Protein AF-A0A2D6INR5-F1 (afdb_monomer)

Foldseek 3Di:
DEEDADDPLVLVVLQLCQVPVLVVCVPAFAEYEENNLCVLWWLPEHEADDVVVVVVLCVVQVPFWYWYYFKFFFDDDVPDDIWIWGAQKTKIKGAAKFQKKKWKKADCAWKKKFKDKQRHGPDIDIHYRDIDMDITGDDTDGGIMIMIHIPDWDDDVPRPDITHIIIDFMWTDGDPDTPPDGSVVSGDRNTDNDRNRYHRHYRQDPVNVLVCLQPDQAAEAQGPDDDDQLVVLLSNLLSLHAYEHEPVSCPPQPDDDLAQHHHDHPPCVNVVVVVSVVDVPSSNRNSVRSNVSSCVCPPPVNVVVVVVVVVVVVVVVD

Secondary structure (DSSP, 8-state):
-EE--SSHHHHHHHHHIIIIIHHH-TTSPEEEESHHHHHHHTTT------HHHHHHHHHHHT-SEEE-SSEEEEEEETTEEEEEEE-SEEEEEE-SEEEEEEEEEE-SS-EEEEEEETTEEEEEEEE-SS-EEEEEEEEEEES-EEEEEES--B--TT----B--EEEEEEEEETTEE--S-TTTTS-S------TTEEEE-S--HHHHHHHHHH-S-EEE-----SS--THHHHHHHTT--EEE-TTTTTTS-PPBTTTBEE--TTTHHHHHHHHHH-HHHHHHHHHHHHHHHHHHH-HHHHHHHHHHHHHHHHTT-

Radius of gyration: 23.5 Å; Cα contacts (8 Å, |Δi|>4): 641; chains: 1; bounding box: 74×43×58 Å

Structure (mmCIF, N/CA/C/O backbone):
data_AF-A0A2D6INR5-F1
#
_entry.id   AF-A0A2D6INR5-F1
#
loop_
_atom_site.group_PDB
_atom_site.id
_atom_site.type_symbol
_atom_site.label_atom_id
_atom_site.label_alt_id
_atom_site.label_comp_id
_atom_site.label_asym_id
_atom_site.label_entity_id
_atom_site.label_seq_id
_atom_site.pdbx_PDB_ins_code
_atom_site.Cartn_x
_atom_site.Cartn_y
_atom_site.Cartn_z
_atom_site.occupancy
_atom_site.B_iso_or_equiv
_atom_site.auth_seq_id
_atom_site.auth_comp_id
_atom_site.auth_asym_id
_atom_site.auth_atom_id
_atom_site.pdbx_PDB_model_num
ATOM 1 N N . MET A 1 1 ? 1.254 -0.428 -8.240 1.00 93.69 1 MET A N 1
ATOM 2 C CA . MET A 1 1 ? 2.033 -0.894 -7.071 1.00 93.69 1 MET A CA 1
ATOM 3 C C . MET A 1 1 ? 3.369 -0.165 -6.980 1.00 93.69 1 MET A C 1
ATOM 5 O O . MET A 1 1 ? 3.893 0.243 -8.006 1.00 93.69 1 MET A O 1
ATOM 9 N N . PHE A 1 2 ? 3.926 -0.031 -5.779 1.00 96.50 2 PHE A N 1
ATOM 10 C CA . PHE A 1 2 ? 5.259 0.493 -5.488 1.00 96.50 2 PHE A CA 1
ATOM 11 C C . PHE A 1 2 ? 5.964 -0.448 -4.501 1.00 96.50 2 PHE A C 1
ATOM 13 O O . PHE A 1 2 ? 5.399 -0.787 -3.465 1.00 96.50 2 PHE A O 1
ATOM 20 N N . ILE A 1 3 ? 7.194 -0.861 -4.805 1.00 93.06 3 ILE A N 1
ATOM 21 C CA . ILE A 1 3 ? 8.058 -1.661 -3.931 1.00 93.06 3 ILE A CA 1
ATOM 22 C C . ILE A 1 3 ? 9.266 -0.820 -3.522 1.00 93.06 3 ILE A C 1
ATOM 24 O O . ILE A 1 3 ? 9.900 -0.179 -4.360 1.00 93.06 3 ILE A O 1
ATOM 28 N N . GLY A 1 4 ? 9.640 -0.848 -2.246 1.00 90.75 4 GLY A N 1
ATOM 29 C CA . GLY A 1 4 ? 10.850 -0.173 -1.783 1.00 90.75 4 GLY A CA 1
ATOM 30 C C . GLY A 1 4 ? 11.423 -0.751 -0.497 1.00 90.75 4 GLY A C 1
ATOM 31 O O . GLY A 1 4 ? 10.727 -1.396 0.284 1.00 90.75 4 GLY A O 1
ATOM 32 N N . SER A 1 5 ? 12.708 -0.500 -0.266 1.00 86.69 5 SER A N 1
ATOM 33 C CA . SER A 1 5 ? 13.348 -0.614 1.047 1.00 86.69 5 SER A CA 1
ATOM 34 C C . SER A 1 5 ? 13.089 0.646 1.881 1.00 86.69 5 SER A C 1
ATOM 36 O O . SER A 1 5 ? 12.699 1.685 1.344 1.00 86.69 5 SER A O 1
ATOM 38 N N . LEU A 1 6 ? 13.307 0.580 3.193 1.00 80.50 6 LEU A N 1
ATOM 39 C CA . LEU A 1 6 ? 13.172 1.751 4.055 1.00 80.50 6 LEU A CA 1
ATOM 40 C C . LEU A 1 6 ? 14.341 2.721 3.827 1.00 80.50 6 LEU A C 1
ATOM 42 O O . LEU A 1 6 ? 15.447 2.493 4.304 1.00 80.50 6 LEU A O 1
ATOM 46 N N . CYS A 1 7 ? 14.093 3.802 3.091 1.00 77.88 7 CYS A N 1
ATOM 47 C CA . CYS A 1 7 ? 15.036 4.901 2.894 1.00 77.88 7 CYS A CA 1
ATOM 48 C C . CYS A 1 7 ? 14.284 6.205 2.593 1.00 77.88 7 CYS A C 1
ATOM 50 O O . CYS A 1 7 ? 13.107 6.176 2.232 1.00 77.88 7 CYS A O 1
ATOM 52 N N . GLU A 1 8 ? 14.964 7.347 2.701 1.00 76.31 8 GLU A N 1
ATOM 53 C CA . GLU A 1 8 ? 14.357 8.672 2.507 1.00 76.31 8 GLU A CA 1
ATOM 54 C C . GLU A 1 8 ? 13.700 8.840 1.127 1.00 76.31 8 GLU A C 1
ATOM 56 O O . GLU A 1 8 ? 12.580 9.338 1.025 1.00 76.31 8 GLU A O 1
ATOM 61 N N . ALA A 1 9 ? 14.358 8.362 0.068 1.00 84.56 9 ALA A N 1
ATOM 62 C CA . ALA A 1 9 ? 13.824 8.419 -1.292 1.00 84.56 9 ALA A CA 1
ATOM 63 C C . ALA A 1 9 ? 12.482 7.679 -1.416 1.00 84.56 9 ALA A C 1
ATOM 65 O O . ALA A 1 9 ? 11.521 8.204 -1.976 1.00 84.56 9 ALA A O 1
ATOM 66 N N . ASN A 1 10 ? 12.398 6.470 -0.851 1.00 90.12 10 ASN A N 1
ATOM 67 C CA . ASN A 1 10 ? 11.173 5.676 -0.879 1.00 90.12 10 ASN A CA 1
ATOM 68 C C . ASN A 1 10 ? 10.106 6.229 0.081 1.00 90.12 10 ASN A C 1
ATOM 70 O O . ASN A 1 10 ? 8.922 6.081 -0.204 1.00 90.12 10 ASN A O 1
ATOM 74 N N . LEU A 1 11 ? 10.496 6.886 1.181 1.00 79.81 11 LEU A N 1
ATOM 75 C CA . LEU A 1 11 ? 9.560 7.572 2.079 1.00 79.81 11 LEU A CA 1
ATOM 76 C C . LEU A 1 11 ? 8.861 8.731 1.369 1.00 79.81 11 LEU A C 1
ATOM 78 O O . LEU A 1 11 ? 7.642 8.819 1.435 1.00 79.81 11 LEU A O 1
ATOM 82 N N . LYS A 1 12 ? 9.604 9.560 0.630 1.00 81.75 12 LYS A N 1
ATOM 83 C CA . LYS A 1 12 ? 9.033 10.655 -0.175 1.00 81.75 12 LYS A CA 1
ATOM 84 C C . LYS A 1 12 ? 8.135 10.147 -1.304 1.00 81.75 12 LYS A C 1
ATOM 86 O O . LYS A 1 12 ? 7.076 10.712 -1.549 1.00 81.75 12 LYS A O 1
ATOM 91 N N . ALA A 1 13 ? 8.523 9.048 -1.951 1.00 91.75 13 ALA A N 1
ATOM 92 C CA . ALA A 1 13 ? 7.690 8.377 -2.948 1.00 91.75 13 ALA A CA 1
ATOM 93 C C . ALA A 1 13 ? 6.359 7.885 -2.355 1.00 91.75 13 ALA A C 1
ATOM 95 O O . ALA A 1 13 ? 5.305 8.067 -2.959 1.00 91.75 13 ALA A O 1
ATOM 96 N N . VAL A 1 14 ? 6.407 7.263 -1.172 1.00 87.69 14 VAL A N 1
ATOM 97 C CA . VAL A 1 14 ? 5.209 6.805 -0.460 1.00 87.69 14 VAL A CA 1
ATOM 98 C C . VAL A 1 14 ? 4.353 7.973 0.000 1.00 87.69 14 VAL A C 1
ATOM 100 O O . VAL A 1 14 ? 3.143 7.906 -0.185 1.00 87.69 14 VAL A O 1
ATOM 103 N N . ASP A 1 15 ? 4.956 9.032 0.540 1.00 81.00 15 ASP A N 1
ATOM 104 C CA . ASP A 1 15 ? 4.232 10.238 0.941 1.00 81.00 15 ASP A CA 1
ATOM 105 C C . ASP A 1 15 ? 3.408 10.770 -0.232 1.00 81.00 15 ASP A C 1
ATOM 107 O O . ASP A 1 15 ? 2.191 10.787 -0.126 1.00 81.00 15 ASP A O 1
ATOM 111 N N . PHE A 1 16 ? 4.028 10.986 -1.396 1.00 87.88 16 PHE A N 1
ATOM 112 C CA . PHE A 1 16 ? 3.331 11.397 -2.620 1.00 87.88 16 PHE A CA 1
ATOM 113 C C . PHE A 1 16 ? 2.191 10.451 -3.039 1.00 87.88 16 PHE A C 1
ATOM 115 O O . PHE A 1 16 ? 1.101 10.889 -3.412 1.00 87.88 16 PHE A O 1
ATOM 122 N N . ILE A 1 17 ? 2.410 9.131 -2.982 1.00 91.81 17 ILE A N 1
ATOM 123 C CA . ILE A 1 17 ? 1.353 8.159 -3.304 1.00 91.81 17 ILE A CA 1
ATOM 124 C C . ILE A 1 17 ? 0.155 8.343 -2.364 1.00 91.81 17 ILE A C 1
ATOM 126 O O . ILE A 1 17 ? -0.987 8.244 -2.803 1.00 91.81 17 ILE A O 1
ATOM 130 N N . LEU A 1 18 ? 0.398 8.617 -1.085 1.00 81.50 18 LEU A N 1
ATOM 131 C CA . LEU A 1 18 ? -0.646 8.782 -0.081 1.00 81.50 18 LEU A CA 1
ATOM 132 C C . LEU A 1 18 ? -1.308 10.160 -0.149 1.00 81.50 18 LEU A C 1
ATOM 134 O O . LEU A 1 18 ? -2.526 10.263 -0.051 1.00 81.50 18 LEU A O 1
ATOM 138 N N . THR A 1 19 ? -0.536 11.231 -0.275 1.00 76.06 19 THR A N 1
ATOM 139 C CA . THR A 1 19 ? -1.045 12.602 -0.207 1.00 76.06 19 THR A CA 1
ATOM 140 C C . THR A 1 19 ? -1.741 13.020 -1.485 1.00 76.06 19 THR A C 1
ATOM 142 O O . THR A 1 19 ? -2.785 13.666 -1.412 1.00 76.06 19 THR A O 1
ATOM 145 N N . ASP A 1 20 ? -1.191 12.633 -2.632 1.00 85.19 20 ASP A N 1
ATOM 146 C CA . ASP A 1 20 ? -1.603 13.162 -3.926 1.00 85.19 20 ASP A CA 1
ATOM 147 C C . ASP A 1 20 ? -2.386 12.118 -4.717 1.00 85.19 20 ASP A C 1
ATOM 149 O O . ASP A 1 20 ? -3.522 12.362 -5.125 1.00 85.19 20 ASP A O 1
ATOM 153 N N . LEU A 1 21 ? -1.813 10.928 -4.919 1.00 90.25 21 LEU A N 1
ATOM 154 C CA . LEU A 1 21 ? -2.412 9.950 -5.832 1.00 90.25 21 LEU A CA 1
ATOM 155 C C . LEU A 1 21 ? -3.636 9.263 -5.241 1.00 90.25 21 LEU A C 1
ATOM 157 O O . LEU A 1 21 ? -4.704 9.284 -5.847 1.00 90.25 21 LEU A O 1
ATOM 161 N N . ALA A 1 22 ? -3.492 8.665 -4.062 1.00 85.31 22 ALA A N 1
ATOM 162 C CA . ALA A 1 22 ? -4.553 7.885 -3.443 1.00 85.31 22 ALA A CA 1
ATOM 163 C C . ALA A 1 22 ? -5.791 8.737 -3.141 1.00 85.31 22 ALA A C 1
ATOM 165 O O . ALA A 1 22 ? -6.911 8.286 -3.380 1.00 85.31 22 ALA A O 1
ATOM 166 N N . ALA A 1 23 ? -5.587 9.984 -2.710 1.00 76.25 23 ALA A N 1
ATOM 167 C CA . ALA A 1 23 ? -6.663 10.940 -2.476 1.00 76.25 23 ALA A CA 1
ATOM 168 C C . ALA A 1 23 ? -7.378 11.360 -3.775 1.00 76.25 23 ALA A C 1
ATOM 170 O O . ALA A 1 23 ? -8.602 11.476 -3.791 1.00 76.25 23 ALA A O 1
ATOM 171 N N . ALA A 1 24 ? -6.640 11.558 -4.874 1.00 84.50 24 ALA A N 1
ATOM 172 C CA . ALA A 1 24 ? -7.202 11.980 -6.160 1.00 84.50 24 ALA A CA 1
ATOM 173 C C . ALA A 1 24 ? -7.798 10.832 -7.001 1.00 84.50 24 ALA A C 1
ATOM 175 O O . ALA A 1 24 ? -8.415 11.087 -8.041 1.00 84.50 24 ALA A O 1
ATOM 176 N N . MET A 1 25 ? -7.592 9.576 -6.591 1.00 87.12 25 MET A N 1
ATOM 177 C CA . MET A 1 25 ? -7.947 8.382 -7.368 1.00 87.12 25 MET A CA 1
ATOM 178 C C . MET A 1 25 ? -8.647 7.303 -6.543 1.00 87.12 25 MET A C 1
ATOM 180 O O . MET A 1 25 ? -8.094 6.216 -6.364 1.00 87.12 25 MET A O 1
ATOM 184 N N . PRO A 1 26 ? -9.876 7.555 -6.066 1.00 81.69 26 PRO A N 1
ATOM 185 C CA . PRO A 1 26 ? -10.602 6.593 -5.238 1.00 81.69 26 PRO A CA 1
ATOM 186 C C . PRO A 1 26 ? -10.857 5.244 -5.935 1.00 81.69 26 PRO A C 1
ATOM 188 O O . PRO A 1 26 ? -10.933 4.228 -5.251 1.00 81.69 26 PRO A O 1
ATOM 191 N N . ASP A 1 27 ? -10.921 5.219 -7.272 1.00 84.81 27 ASP A N 1
ATOM 192 C CA . ASP A 1 27 ? -11.170 4.004 -8.068 1.00 84.81 27 ASP A CA 1
ATOM 193 C C . ASP A 1 27 ? -9.929 3.109 -8.237 1.00 84.81 27 ASP A C 1
ATOM 195 O O . ASP A 1 27 ? -10.019 1.984 -8.727 1.00 84.81 27 ASP A O 1
ATOM 199 N N . PHE A 1 28 ? -8.751 3.592 -7.834 1.00 87.69 28 PHE A N 1
ATOM 200 C CA . PHE A 1 28 ? -7.500 2.845 -7.921 1.00 87.69 28 PHE A CA 1
ATOM 201 C C . PHE A 1 28 ? -7.129 2.282 -6.561 1.00 87.69 28 PHE A C 1
ATOM 203 O O . PHE A 1 28 ? -7.099 3.015 -5.579 1.00 87.69 28 PHE A O 1
ATOM 210 N N . THR A 1 29 ? -6.736 1.009 -6.522 1.00 85.50 29 THR A N 1
ATOM 211 C CA . THR A 1 29 ? -6.093 0.417 -5.344 1.00 85.50 29 THR A CA 1
ATOM 212 C C . THR A 1 29 ? -4.574 0.523 -5.471 1.00 85.50 29 THR A C 1
ATOM 214 O O . THR A 1 29 ? -3.958 -0.064 -6.362 1.00 85.50 29 THR A O 1
ATOM 217 N N . PHE A 1 30 ? -3.944 1.262 -4.563 1.00 88.81 30 PHE A N 1
ATOM 218 C CA . PHE A 1 30 ? -2.496 1.410 -4.488 1.00 88.81 30 PHE A CA 1
ATOM 219 C C . PHE A 1 30 ? -1.911 0.341 -3.574 1.00 88.81 30 PHE A C 1
ATOM 221 O O . PHE A 1 30 ? -2.382 0.137 -2.466 1.00 88.81 30 PHE A O 1
ATOM 228 N N . ILE A 1 31 ? -0.843 -0.318 -4.014 1.00 88.38 31 ILE A N 1
ATOM 229 C CA . ILE A 1 31 ? -0.109 -1.296 -3.202 1.00 88.38 31 ILE A CA 1
ATOM 230 C C . ILE A 1 31 ? 1.279 -0.732 -2.930 1.00 88.38 31 ILE A C 1
ATOM 232 O O . ILE A 1 31 ? 1.997 -0.440 -3.885 1.00 88.38 31 ILE A O 1
ATOM 236 N N . ILE A 1 32 ? 1.656 -0.608 -1.661 1.00 89.38 32 ILE A N 1
ATOM 237 C CA . ILE A 1 32 ? 2.986 -0.222 -1.186 1.00 89.38 32 ILE A CA 1
ATOM 238 C C . ILE A 1 32 ? 3.592 -1.443 -0.492 1.00 89.38 32 ILE A C 1
ATOM 240 O O . ILE A 1 32 ? 3.046 -1.941 0.488 1.00 89.38 32 ILE A O 1
ATOM 244 N N . ALA A 1 33 ? 4.714 -1.950 -0.993 1.00 87.31 33 ALA A N 1
ATOM 245 C CA . ALA A 1 33 ? 5.274 -3.225 -0.554 1.00 87.31 33 ALA A CA 1
ATOM 246 C C . ALA A 1 33 ? 6.782 -3.167 -0.259 1.00 87.31 33 ALA A C 1
ATOM 248 O O . ALA A 1 33 ? 7.504 -2.282 -0.721 1.00 87.31 33 ALA A O 1
ATOM 249 N N . GLY A 1 34 ? 7.266 -4.151 0.500 1.00 84.62 34 GLY A N 1
ATOM 250 C CA . GLY A 1 34 ? 8.665 -4.286 0.903 1.00 84.62 34 GLY A CA 1
ATOM 251 C C . GLY A 1 34 ? 8.994 -3.559 2.209 1.00 84.62 34 GLY A C 1
ATOM 252 O O . GLY A 1 34 ? 8.109 -3.124 2.947 1.00 84.62 34 GLY A O 1
ATOM 253 N N . GLY A 1 35 ? 10.289 -3.411 2.497 1.00 73.75 35 GLY A N 1
ATOM 254 C CA . GLY A 1 35 ? 10.767 -2.784 3.733 1.00 73.75 35 GLY A CA 1
ATOM 255 C C . GLY A 1 35 ? 10.262 -1.352 3.944 1.00 73.75 35 GLY A C 1
ATOM 256 O O . GLY A 1 35 ? 10.109 -0.937 5.087 1.00 73.75 35 GLY A O 1
ATOM 257 N N . ILE A 1 36 ? 9.929 -0.612 2.877 1.00 81.62 36 ILE A N 1
ATOM 258 C CA . ILE A 1 36 ? 9.303 0.711 2.991 1.00 81.62 36 ILE A CA 1
ATOM 259 C C . ILE A 1 36 ? 7.916 0.622 3.612 1.00 81.62 36 ILE A C 1
ATOM 261 O O . ILE A 1 36 ? 7.616 1.381 4.524 1.00 81.62 36 ILE A O 1
ATOM 265 N N . ALA A 1 37 ? 7.098 -0.345 3.187 1.00 75.00 37 ALA A N 1
ATOM 266 C CA . ALA A 1 37 ? 5.821 -0.594 3.828 1.00 75.00 37 ALA A CA 1
ATOM 267 C C . ALA A 1 37 ? 6.055 -0.940 5.299 1.00 75.00 37 ALA A C 1
ATOM 269 O O . ALA A 1 37 ? 5.282 -0.514 6.140 1.00 75.00 37 ALA A O 1
ATOM 270 N N . GLY A 1 38 ? 7.145 -1.647 5.625 1.00 58.19 38 GLY A N 1
ATOM 271 C CA . GLY A 1 38 ? 7.552 -1.948 7.000 1.00 58.19 38 GLY A CA 1
ATOM 272 C C . GLY A 1 38 ? 7.897 -0.722 7.811 1.00 58.19 38 GLY A C 1
ATOM 273 O O . GLY A 1 38 ? 7.318 -0.537 8.863 1.00 58.19 38 GLY A O 1
ATOM 274 N N . GLY A 1 39 ? 8.760 0.163 7.328 1.00 59.16 39 GLY A N 1
ATOM 275 C CA . GLY A 1 39 ? 9.074 1.383 8.073 1.00 59.16 39 GLY A CA 1
ATOM 276 C C . GLY A 1 39 ? 7.918 2.381 8.145 1.00 59.16 39 GLY A C 1
ATOM 277 O O . GLY A 1 39 ? 7.863 3.180 9.073 1.00 59.16 39 GLY A O 1
ATOM 278 N N . VAL A 1 40 ? 6.994 2.328 7.184 1.00 62.22 40 VAL A N 1
ATOM 279 C CA . VAL A 1 40 ? 5.793 3.170 7.150 1.00 62.22 40 VAL A CA 1
ATOM 280 C C . VAL A 1 40 ? 4.686 2.599 8.055 1.00 62.22 40 VAL A C 1
ATOM 282 O O . VAL A 1 40 ? 3.973 3.371 8.681 1.00 62.22 40 VAL A O 1
ATOM 285 N N . THR A 1 41 ? 4.563 1.270 8.184 1.00 55.03 41 THR A N 1
ATOM 286 C CA . THR A 1 41 ? 3.498 0.596 8.974 1.00 55.03 41 THR A CA 1
ATOM 287 C C . THR A 1 41 ? 3.956 -0.104 10.253 1.00 55.03 41 THR A C 1
ATOM 289 O O . THR A 1 41 ? 3.128 -0.655 10.963 1.00 55.03 41 THR A O 1
ATOM 292 N N . GLY A 1 42 ? 5.258 -0.162 10.509 1.00 43.47 42 GLY A N 1
ATOM 293 C CA . GLY A 1 42 ? 5.906 -0.961 11.547 1.00 43.47 42 GLY A CA 1
ATOM 294 C C . GLY A 1 42 ? 6.569 -0.067 12.589 1.00 43.47 42 GLY A C 1
ATOM 295 O O . GLY A 1 42 ? 7.784 0.013 12.689 1.00 43.47 42 GLY A O 1
ATOM 296 N N . GLY A 1 43 ? 5.801 0.587 13.435 1.00 37.91 43 GLY A N 1
ATOM 297 C CA . GLY A 1 43 ? 5.430 -0.157 14.617 1.00 37.91 43 GLY A CA 1
ATOM 298 C C . GLY A 1 43 ? 4.284 -1.104 14.343 1.00 37.91 43 GLY A C 1
ATOM 299 O O . GLY A 1 43 ? 3.242 -0.653 13.896 1.00 37.91 43 GLY A O 1
ATOM 300 N N . GLU A 1 44 ? 4.504 -2.390 14.619 1.00 36.59 44 GLU A N 1
ATOM 301 C CA . GLU A 1 44 ? 3.530 -3.482 14.671 1.00 36.59 44 GLU A CA 1
ATOM 302 C C . GLU A 1 44 ? 2.103 -3.075 15.139 1.00 36.59 44 GLU A C 1
ATOM 304 O O . GLU A 1 44 ? 1.651 -3.391 16.227 1.00 36.59 44 GLU A O 1
ATOM 309 N N . ALA A 1 45 ? 1.318 -2.448 14.273 1.00 36.94 45 ALA A N 1
ATOM 310 C CA . ALA A 1 45 ? 0.078 -3.027 13.794 1.00 36.94 45 ALA A CA 1
ATOM 311 C C . ALA A 1 45 ? -0.309 -2.383 12.458 1.00 36.94 45 ALA A C 1
ATOM 313 O O . ALA A 1 45 ? -0.071 -1.210 12.180 1.00 36.94 45 ALA A O 1
ATOM 314 N N . ARG A 1 46 ? -0.857 -3.209 11.575 1.00 43.62 46 ARG A N 1
ATOM 315 C CA . ARG A 1 46 ? -1.201 -2.804 10.211 1.00 43.62 46 ARG A CA 1
ATOM 316 C C . ARG A 1 46 ? -2.613 -2.206 10.171 1.00 43.62 46 ARG A C 1
ATOM 318 O O . ARG A 1 46 ? -3.402 -2.454 11.069 1.00 43.62 46 ARG A O 1
ATOM 325 N N . VAL A 1 47 ? -2.870 -1.369 9.166 1.00 38.69 47 VAL A N 1
ATOM 326 C CA . VAL A 1 47 ? -4.006 -0.434 9.036 1.00 38.69 47 VAL A CA 1
ATOM 327 C C . VAL A 1 47 ? -4.799 -0.721 7.745 1.00 38.69 47 VAL A C 1
ATOM 329 O O . VAL A 1 47 ? -4.208 -1.140 6.752 1.00 38.69 47 VAL A O 1
ATOM 332 N N . ASP A 1 48 ? -6.117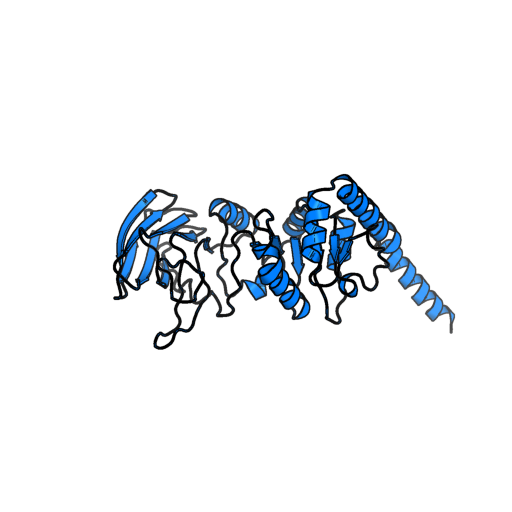 -0.476 7.803 1.00 44.03 48 ASP A N 1
ATOM 333 C CA . ASP A 1 48 ? -7.159 -0.312 6.759 1.00 44.03 48 ASP A CA 1
ATOM 334 C C . ASP A 1 48 ? -7.118 -1.177 5.494 1.00 44.03 48 ASP A C 1
ATOM 336 O O . ASP A 1 48 ? -6.869 -0.708 4.390 1.00 44.03 48 ASP A O 1
ATOM 340 N N . HIS A 1 49 ? -7.584 -2.416 5.651 1.00 45.06 49 HIS A N 1
ATOM 341 C CA . HIS A 1 49 ? -8.191 -3.212 4.585 1.00 45.06 49 HIS A CA 1
ATOM 342 C C . HIS A 1 49 ? -9.593 -3.657 5.030 1.00 45.06 49 HIS A C 1
ATOM 344 O O . HIS A 1 49 ? -9.774 -3.891 6.230 1.00 45.06 49 HIS A O 1
ATOM 350 N N . PRO A 1 50 ? -10.577 -3.845 4.125 1.00 43.44 50 PRO A N 1
ATOM 351 C CA . PRO A 1 50 ? -11.746 -4.661 4.442 1.00 43.44 50 PRO A CA 1
ATOM 352 C C . PRO A 1 50 ? -11.274 -5.956 5.101 1.00 43.44 50 PRO A C 1
ATOM 354 O O . PRO A 1 50 ? -10.324 -6.564 4.608 1.00 43.44 50 PRO A O 1
ATOM 357 N N . ILE A 1 51 ? -11.906 -6.368 6.203 1.00 47.34 51 ILE A N 1
ATOM 358 C CA . ILE A 1 51 ? -11.453 -7.522 7.000 1.00 47.34 51 ILE A CA 1
ATOM 359 C C . ILE A 1 51 ? -11.174 -8.746 6.119 1.00 47.34 51 ILE A C 1
ATOM 361 O O . ILE A 1 51 ? -10.169 -9.415 6.318 1.00 47.34 51 ILE A O 1
ATOM 365 N N . SER A 1 52 ? -11.993 -9.000 5.096 1.00 42.62 52 SER A N 1
ATOM 366 C CA . SER A 1 52 ? -11.787 -10.095 4.138 1.00 42.62 52 SER A CA 1
ATOM 367 C C . SER A 1 52 ? -10.456 -10.009 3.377 1.00 42.62 52 SER A C 1
ATOM 369 O O . SER A 1 52 ? -9.773 -11.014 3.204 1.00 42.62 52 SER A O 1
ATOM 371 N N . GLN A 1 53 ? -10.037 -8.811 2.972 1.00 42.62 53 GLN A N 1
ATOM 372 C CA . GLN A 1 53 ? -8.741 -8.580 2.331 1.00 42.62 53 GLN A CA 1
ATOM 373 C C . GLN A 1 53 ? -7.593 -8.627 3.347 1.00 42.62 53 GLN A C 1
ATOM 375 O O . GLN A 1 53 ? -6.520 -9.138 3.029 1.00 42.62 53 GLN A O 1
ATOM 380 N N . THR A 1 54 ? -7.815 -8.150 4.580 1.00 48.84 54 THR A N 1
ATOM 381 C CA . THR A 1 54 ? -6.861 -8.327 5.689 1.00 48.84 54 THR A CA 1
ATOM 382 C C . THR A 1 54 ? -6.615 -9.807 5.959 1.00 48.84 54 THR A C 1
ATOM 384 O O . THR A 1 54 ? -5.479 -10.201 6.199 1.00 48.84 54 THR A O 1
ATOM 387 N N . ILE A 1 55 ? -7.674 -10.620 5.908 1.00 48.47 55 ILE A N 1
ATOM 388 C CA . ILE A 1 55 ? -7.642 -12.059 6.157 1.00 48.47 55 ILE A CA 1
ATOM 389 C C . ILE A 1 55 ? -6.750 -12.750 5.129 1.00 48.47 55 ILE A C 1
ATOM 391 O O . ILE A 1 55 ? -5.768 -13.376 5.533 1.00 48.47 55 ILE A O 1
ATOM 395 N N . GLN A 1 56 ? -7.031 -12.547 3.838 1.00 47.56 56 GLN A N 1
ATOM 396 C CA . GLN A 1 56 ? -6.241 -13.114 2.743 1.00 47.56 56 GLN A CA 1
ATOM 397 C C . GLN A 1 56 ? -4.765 -12.703 2.849 1.00 47.56 56 GLN A C 1
ATOM 399 O O . GLN A 1 56 ? -3.862 -13.534 2.795 1.00 47.56 56 GLN A O 1
ATOM 404 N N . LEU A 1 57 ? -4.512 -11.413 3.090 1.00 44.84 57 LEU A N 1
ATOM 405 C CA . LEU A 1 57 ? -3.157 -10.880 3.185 1.00 44.84 57 LEU A CA 1
ATOM 406 C C . LEU A 1 57 ? -2.393 -11.415 4.411 1.00 44.84 57 LEU A C 1
ATOM 408 O O . LEU A 1 57 ? -1.187 -11.648 4.339 1.00 44.84 57 LEU A O 1
ATOM 412 N N . ALA A 1 58 ? -3.075 -11.594 5.545 1.00 45.81 58 ALA A N 1
ATOM 413 C CA . ALA A 1 58 ? -2.489 -12.154 6.760 1.00 45.81 58 ALA A CA 1
ATOM 414 C C . ALA A 1 58 ? -2.088 -13.623 6.575 1.00 45.81 58 ALA A C 1
ATOM 416 O O . ALA A 1 58 ? -1.013 -14.015 7.031 1.00 45.81 58 ALA A O 1
ATOM 417 N N . GLU A 1 59 ? -2.934 -14.407 5.900 1.00 50.38 59 GLU A N 1
ATOM 418 C CA . GLU A 1 59 ? -2.675 -15.813 5.565 1.00 50.38 59 GLU A CA 1
ATOM 419 C C . GLU A 1 59 ? -1.456 -15.948 4.659 1.00 50.38 59 GLU A C 1
ATOM 421 O O . GLU A 1 59 ? -0.553 -16.729 4.958 1.00 50.38 59 GLU A O 1
ATOM 426 N N . ASP A 1 60 ? -1.361 -15.101 3.636 1.00 40.81 60 ASP A N 1
ATOM 427 C CA . ASP A 1 60 ? -0.217 -15.103 2.731 1.00 40.81 60 ASP A CA 1
ATOM 428 C C . ASP A 1 60 ? 1.093 -14.696 3.441 1.00 40.81 60 ASP A C 1
ATOM 430 O O . ASP A 1 60 ? 2.174 -15.134 3.047 1.00 40.81 60 ASP A O 1
ATOM 434 N N . LEU A 1 61 ? 1.029 -13.839 4.472 1.00 39.34 61 LEU A N 1
ATOM 435 C CA . LEU A 1 61 ? 2.196 -13.247 5.153 1.00 39.34 61 LEU A CA 1
ATOM 436 C C . LEU A 1 61 ? 2.618 -13.947 6.455 1.00 39.34 61 LEU A C 1
ATOM 438 O O . LEU A 1 61 ? 3.623 -13.543 7.041 1.00 39.34 61 LEU A O 1
ATOM 442 N N . GLY A 1 62 ? 1.876 -14.950 6.935 1.00 43.25 62 GLY A N 1
ATOM 443 C CA . GLY A 1 62 ? 2.198 -15.684 8.169 1.00 43.25 62 GLY A CA 1
ATOM 444 C C . GLY A 1 62 ? 2.138 -14.847 9.458 1.00 43.25 62 GLY A C 1
ATOM 445 O O . GLY A 1 62 ? 2.698 -15.242 10.482 1.00 43.25 62 GLY A O 1
ATOM 446 N N . ASN A 1 63 ? 1.479 -13.684 9.433 1.00 49.50 63 ASN A N 1
ATOM 447 C CA . ASN A 1 63 ? 1.405 -12.783 10.584 1.00 49.50 63 ASN A CA 1
ATOM 448 C C . ASN A 1 63 ? 0.342 -13.235 11.587 1.00 49.50 63 ASN A C 1
ATOM 450 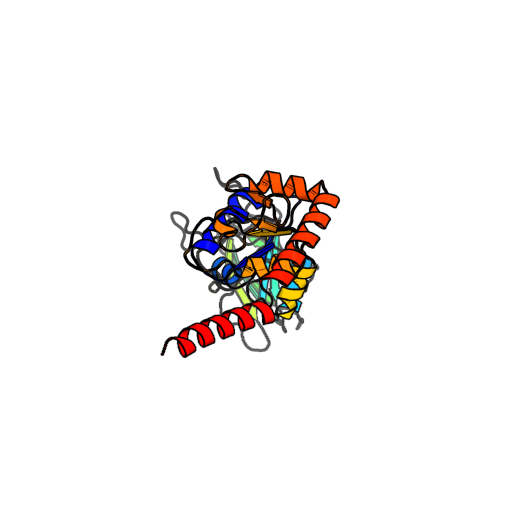O O . ASN A 1 63 ? -0.823 -13.414 11.234 1.00 49.50 63 ASN A O 1
ATOM 454 N N . LYS A 1 64 ? 0.733 -13.351 12.864 1.00 56.97 64 LYS A N 1
ATOM 455 C CA . LYS A 1 64 ? -0.163 -13.878 13.898 1.00 56.97 64 LYS A CA 1
ATOM 456 C C . LYS A 1 64 ? -1.212 -12.890 14.413 1.00 56.97 64 LYS A C 1
ATOM 458 O O . LYS A 1 64 ? -2.226 -13.329 14.922 1.00 56.97 64 LYS A O 1
ATOM 463 N N . GLN A 1 65 ? -1.010 -11.577 14.322 1.00 58.12 65 GLN A N 1
ATOM 464 C CA . GLN A 1 65 ? -1.981 -10.587 14.815 1.00 58.12 65 GLN A CA 1
ATOM 465 C C . GLN A 1 65 ? -1.923 -9.309 13.984 1.00 58.12 65 GLN A C 1
ATOM 467 O O . GLN A 1 65 ? -0.839 -8.859 13.611 1.00 58.12 65 GLN A O 1
ATOM 472 N N . MET A 1 66 ? -3.084 -8.732 13.671 1.00 61.00 66 MET A N 1
ATOM 473 C CA . MET A 1 66 ? -3.197 -7.530 12.846 1.00 61.00 66 MET A CA 1
ATOM 474 C C . MET A 1 66 ? -4.379 -6.683 13.301 1.00 61.00 66 MET A C 1
ATOM 476 O O . MET A 1 66 ? -5.489 -7.189 13.428 1.00 61.00 66 MET A O 1
ATOM 480 N N . LEU A 1 67 ? -4.179 -5.381 13.491 1.00 64.81 67 LEU A N 1
ATOM 481 C CA . LEU A 1 67 ? -5.318 -4.474 13.485 1.00 64.81 67 LEU A CA 1
ATOM 482 C C . LEU A 1 67 ? -5.903 -4.440 12.063 1.00 64.81 67 LEU A C 1
ATOM 484 O O . LEU A 1 67 ? -5.193 -4.556 11.066 1.00 64.81 67 LEU A O 1
ATOM 488 N N . GLY A 1 68 ? -7.226 -4.447 11.987 1.00 62.12 68 GLY A N 1
ATOM 489 C CA . GLY A 1 68 ? -7.982 -4.391 10.744 1.00 62.12 68 GLY A CA 1
ATOM 490 C C . GLY A 1 68 ? -8.185 -2.947 10.304 1.00 62.12 68 GLY A C 1
ATOM 491 O O . GLY A 1 68 ? -7.366 -2.070 10.576 1.00 62.12 68 GLY A O 1
ATOM 492 N N . PHE A 1 69 ? -9.305 -2.682 9.638 1.00 63.34 69 PHE A N 1
ATOM 493 C CA . PHE A 1 69 ? -9.669 -1.311 9.307 1.00 63.34 69 PHE A CA 1
ATOM 494 C C . PHE A 1 69 ? -10.106 -0.483 10.514 1.00 63.34 69 PHE A C 1
ATOM 496 O O . PHE A 1 69 ? -10.332 -1.007 11.600 1.00 63.34 69 PHE A O 1
ATOM 503 N N . GLY A 1 70 ? -10.241 0.819 10.295 1.00 71.94 70 GLY A N 1
ATOM 504 C CA . GLY A 1 70 ? -10.811 1.795 11.193 1.00 71.94 70 GLY A CA 1
ATOM 505 C C . GLY A 1 70 ? -9.882 2.338 12.269 1.00 71.94 70 GLY A C 1
ATOM 506 O O . GLY A 1 70 ? -10.382 2.993 13.173 1.00 71.94 70 GLY A O 1
ATOM 507 N N . TRP A 1 71 ? -8.569 2.131 12.210 1.00 76.00 71 TRP A N 1
ATOM 508 C CA . TRP A 1 71 ? -7.648 2.650 13.232 1.00 76.00 71 TRP A CA 1
ATOM 509 C C . TRP A 1 71 ? -6.938 3.900 12.748 1.00 76.00 71 TRP A C 1
ATOM 511 O O . TRP A 1 71 ? -6.226 3.818 11.757 1.00 76.00 71 TRP A O 1
ATOM 521 N N . TYR A 1 72 ? -7.057 5.027 13.456 1.00 70.62 72 TYR A N 1
ATOM 522 C CA . TYR A 1 72 ? -6.246 6.217 13.179 1.00 70.62 72 TYR A CA 1
ATOM 523 C C . TYR A 1 72 ? -4.835 6.097 13.789 1.00 70.62 72 TYR A C 1
ATOM 525 O O . TYR A 1 72 ? -4.595 5.240 14.654 1.00 70.62 72 TYR A O 1
ATOM 533 N N . PRO A 1 73 ? -3.873 6.932 13.346 1.00 62.50 73 PRO A N 1
ATOM 534 C CA . PRO A 1 73 ? -2.553 6.996 13.959 1.00 62.50 73 PRO A CA 1
ATOM 535 C C . PRO A 1 73 ? -2.577 7.353 15.447 1.00 62.50 73 PRO A C 1
ATOM 537 O O . PRO A 1 73 ? -3.567 7.869 15.965 1.00 62.50 73 PRO A O 1
ATOM 540 N N . LEU A 1 74 ? -1.457 7.102 16.130 1.00 63.84 74 LEU A N 1
ATOM 541 C CA . LEU A 1 74 ? -1.237 7.650 17.466 1.00 63.84 74 LEU A CA 1
ATOM 542 C C . LEU A 1 74 ? -1.089 9.168 17.369 1.00 63.84 74 LEU A C 1
ATOM 544 O O . LEU A 1 74 ? -0.317 9.661 16.547 1.00 63.84 74 LEU A O 1
ATOM 548 N N . GLU A 1 75 ? -1.810 9.895 18.211 1.00 62.94 75 GLU A N 1
ATOM 549 C CA . GLU A 1 75 ? -1.827 11.351 18.214 1.00 62.94 75 GLU A CA 1
ATOM 550 C C . GLU A 1 75 ? -1.573 11.891 19.616 1.00 62.94 75 GLU A C 1
ATOM 552 O O . GLU A 1 75 ? -2.046 11.346 20.613 1.00 62.94 75 GLU A O 1
ATOM 557 N N . THR A 1 76 ? -0.898 13.033 19.687 1.00 64.62 76 THR A N 1
ATOM 558 C CA . THR A 1 76 ? -0.777 13.806 20.923 1.00 64.62 76 THR A CA 1
ATOM 559 C C . THR A 1 76 ? -1.749 14.974 20.848 1.00 64.62 76 THR A C 1
ATOM 561 O O . THR A 1 76 ? -1.662 15.794 19.937 1.00 64.62 76 THR A O 1
ATOM 564 N N . TRP A 1 77 ? -2.700 15.042 21.780 1.00 61.09 77 TRP A N 1
ATOM 565 C CA . TRP A 1 77 ? -3.693 16.119 21.843 1.00 61.09 77 TRP A CA 1
ATOM 566 C C . TRP A 1 77 ? -3.396 17.037 23.037 1.00 61.09 77 TRP A C 1
ATOM 568 O O . TRP A 1 77 ? -2.940 16.547 24.073 1.00 61.09 77 TRP A O 1
ATOM 578 N N . PRO A 1 78 ? -3.693 18.349 22.955 1.00 53.22 78 PRO A N 1
ATOM 579 C CA . PRO A 1 78 ? -3.581 19.238 24.108 1.00 53.22 78 PRO A CA 1
ATOM 580 C C . PRO A 1 78 ? -4.379 18.671 25.293 1.00 53.22 78 PRO A C 1
ATOM 582 O O . PRO A 1 78 ? -5.561 18.357 25.154 1.00 53.22 78 PRO A O 1
ATOM 585 N N . ASN A 1 79 ? -3.731 18.522 26.452 1.00 60.28 79 ASN A N 1
ATOM 586 C CA . ASN A 1 79 ? -4.301 17.976 27.694 1.00 60.28 79 ASN A CA 1
ATOM 587 C C . ASN A 1 79 ? -4.659 16.474 27.687 1.00 60.28 79 ASN A C 1
ATOM 589 O O . ASN A 1 79 ? -5.379 16.021 28.579 1.00 60.28 79 ASN A O 1
ATOM 593 N N . ARG A 1 80 ? -4.162 15.674 26.732 1.00 57.72 80 ARG A N 1
ATOM 594 C CA . ARG A 1 80 ? -4.258 14.205 26.791 1.00 57.72 80 ARG A CA 1
ATOM 595 C C . ARG A 1 80 ? -2.904 13.552 26.509 1.00 57.72 80 ARG A C 1
ATOM 597 O O . ARG A 1 80 ? -2.252 13.883 25.524 1.00 57.72 80 ARG A O 1
ATOM 604 N N . GLN A 1 81 ? -2.510 12.599 27.360 1.00 58.84 81 GLN A N 1
ATOM 605 C CA . GLN A 1 81 ? -1.481 11.611 27.009 1.00 58.84 81 GLN A CA 1
ATOM 606 C C . GLN A 1 81 ? -1.918 10.854 25.744 1.00 58.84 81 GLN A C 1
ATOM 608 O O . GLN A 1 81 ? -3.118 10.780 25.482 1.00 58.84 81 GLN A O 1
ATOM 613 N N . GLU A 1 82 ? -0.951 10.348 24.974 1.00 61.62 82 GLU A N 1
ATOM 614 C CA . GLU A 1 82 ? -1.109 9.727 23.649 1.00 61.62 82 GLU A CA 1
ATOM 615 C C . GLU A 1 82 ? -2.474 9.048 23.423 1.00 61.62 82 GLU A C 1
ATOM 617 O O . GLU A 1 82 ? -2.901 8.152 24.155 1.00 61.62 82 GLU A O 1
ATOM 622 N N . VAL A 1 83 ? -3.183 9.507 22.393 1.00 70.94 83 VAL A N 1
ATOM 623 C CA . VAL A 1 83 ? -4.565 9.136 22.087 1.00 70.94 83 VAL A CA 1
ATOM 624 C C . VAL A 1 83 ? -4.586 8.435 20.737 1.00 70.94 83 VAL A C 1
ATOM 626 O O . VAL A 1 83 ? -4.046 8.941 19.758 1.00 70.94 83 VAL A O 1
ATOM 629 N N . ARG A 1 84 ? -5.255 7.285 20.658 1.00 80.31 84 ARG A N 1
ATOM 630 C CA . ARG A 1 84 ? -5.530 6.605 19.390 1.00 80.31 84 ARG A CA 1
ATOM 631 C C . ARG A 1 84 ? -7.020 6.584 19.117 1.00 80.31 84 ARG A C 1
ATOM 633 O O . ARG A 1 84 ? -7.783 5.967 19.863 1.00 80.31 84 ARG A O 1
ATOM 640 N N . TRP A 1 85 ? -7.441 7.287 18.080 1.00 84.69 85 TRP A N 1
ATOM 641 C CA . TRP A 1 85 ? -8.835 7.293 17.662 1.00 84.69 85 TRP A CA 1
ATOM 642 C C . TRP A 1 85 ? -9.126 6.198 16.637 1.00 84.69 85 TRP A C 1
ATOM 644 O O . TRP A 1 85 ? -8.226 5.619 16.033 1.00 84.69 85 TRP A O 1
ATOM 654 N N . THR A 1 86 ? -10.409 5.935 16.428 1.00 86.50 86 THR A N 1
ATOM 655 C CA . THR A 1 86 ? -10.906 4.988 15.429 1.00 86.50 86 THR A CA 1
ATOM 656 C C . THR A 1 86 ? -11.928 5.653 14.517 1.00 86.50 86 THR A C 1
ATOM 658 O O . THR A 1 86 ? -12.496 6.693 14.859 1.00 86.50 86 THR A O 1
ATOM 661 N N . ARG A 1 87 ? -12.183 5.045 13.362 1.00 86.00 87 ARG A N 1
ATOM 662 C CA . ARG A 1 87 ? -13.410 5.226 12.586 1.00 86.00 87 ARG A CA 1
ATOM 663 C C . ARG A 1 87 ? -14.606 4.649 13.361 1.00 86.00 87 ARG A C 1
ATOM 665 O O . ARG A 1 87 ? -14.411 3.920 14.331 1.00 86.00 87 ARG A O 1
ATOM 672 N N . PRO A 1 88 ? -15.848 4.934 12.933 1.00 88.00 88 PRO A N 1
ATOM 673 C CA . PRO A 1 88 ? -17.046 4.374 13.562 1.00 88.00 88 PRO A CA 1
ATOM 674 C C . PRO A 1 88 ? -17.082 2.847 13.573 1.00 88.00 88 PRO A C 1
ATOM 676 O O . PRO A 1 88 ? -17.676 2.244 14.456 1.00 88.00 88 PRO A O 1
ATOM 679 N N . GLU A 1 89 ? -16.431 2.216 12.603 1.00 88.00 89 GLU A N 1
ATOM 680 C CA . GLU A 1 89 ? -16.237 0.777 12.568 1.00 88.00 89 GLU A CA 1
ATOM 681 C C . GLU A 1 89 ? -14.748 0.485 12.448 1.00 88.00 89 GLU A C 1
ATOM 683 O O . GLU A 1 89 ? -14.074 1.071 11.595 1.00 88.00 89 GLU A O 1
ATOM 688 N N . PHE A 1 90 ? -14.247 -0.400 13.306 1.00 85.25 90 PHE A N 1
ATOM 689 C CA . PHE A 1 90 ? -12.853 -0.817 13.304 1.00 85.25 90 PHE A CA 1
ATOM 690 C C . PHE A 1 90 ? -12.693 -2.281 13.711 1.00 85.25 90 PHE A C 1
ATOM 692 O O . PHE A 1 90 ? -13.532 -2.834 14.421 1.00 85.25 90 PHE A O 1
ATOM 699 N N . GLY A 1 91 ? -11.620 -2.922 13.248 1.00 81.31 91 GLY A N 1
ATOM 700 C CA . GLY A 1 91 ? -11.422 -4.363 13.390 1.00 81.31 91 GLY A CA 1
ATOM 701 C C . GLY A 1 91 ? -10.089 -4.749 14.017 1.00 81.31 91 GLY A C 1
ATOM 702 O O . GLY A 1 91 ? -9.112 -4.018 13.935 1.00 81.31 91 GLY A O 1
ATOM 703 N N . TRP A 1 92 ? -10.020 -5.934 14.601 1.00 83.44 92 TRP A N 1
ATOM 704 C CA . TRP A 1 92 ? -8.800 -6.598 15.036 1.00 83.44 92 TRP A CA 1
ATOM 705 C C . TRP A 1 92 ? -8.880 -8.067 14.626 1.00 83.44 92 TRP A C 1
ATOM 707 O O . TRP A 1 92 ? -9.842 -8.765 14.931 1.00 83.44 92 TRP A O 1
ATOM 717 N N . LEU A 1 93 ? -7.871 -8.523 13.898 1.00 73.25 93 LEU A N 1
ATOM 718 C CA . LEU A 1 93 ? -7.703 -9.897 13.463 1.00 73.25 93 LEU A CA 1
ATOM 719 C C . LEU A 1 93 ? -6.649 -10.570 14.343 1.00 73.25 93 LEU A C 1
ATOM 721 O O . LEU A 1 93 ? -5.480 -10.171 14.358 1.00 73.25 93 LEU A O 1
ATOM 725 N N . HIS A 1 94 ? -7.050 -11.626 15.042 1.00 75.75 94 HIS A N 1
ATOM 726 C CA . HIS A 1 94 ? -6.137 -12.487 15.789 1.00 75.75 94 HIS A CA 1
ATOM 727 C C . HIS A 1 94 ? -5.970 -13.797 15.033 1.00 75.75 94 HIS A C 1
ATOM 729 O O . HIS A 1 94 ? -6.956 -14.378 14.598 1.00 75.75 94 HIS A O 1
ATOM 735 N N . ARG A 1 95 ? -4.739 -14.279 14.867 1.00 71.75 95 ARG A N 1
ATOM 736 C CA . ARG A 1 95 ? -4.430 -15.598 14.308 1.00 71.75 95 ARG A CA 1
ATOM 737 C C . ARG A 1 95 ? -3.797 -16.473 15.382 1.00 71.75 95 ARG A C 1
ATOM 739 O O . ARG A 1 95 ? -2.829 -16.101 16.046 1.00 71.75 95 ARG A O 1
ATOM 746 N N . GLY A 1 96 ? -4.354 -17.664 15.527 1.00 74.50 96 GLY A N 1
ATOM 747 C CA . GLY A 1 96 ? -4.178 -18.527 16.686 1.00 74.50 96 GLY A CA 1
ATOM 748 C C . GLY A 1 96 ? -5.433 -18.580 17.549 1.00 74.50 96 GLY A C 1
ATOM 749 O O . GLY A 1 96 ? -6.485 -18.043 17.195 1.00 74.50 96 GLY A O 1
ATOM 750 N N . GLU A 1 97 ? -5.323 -19.277 18.674 1.00 84.25 97 GLU A N 1
ATOM 751 C CA . GLU A 1 97 ? -6.433 -19.439 19.609 1.00 84.25 97 GLU A CA 1
ATOM 752 C C . GLU A 1 97 ? -6.612 -18.183 20.464 1.00 84.25 97 GLU A C 1
ATOM 754 O O . GLU A 1 97 ? -5.634 -17.617 20.969 1.00 84.25 97 GLU A O 1
ATOM 759 N N . LEU A 1 98 ? -7.863 -17.767 20.641 1.00 87.31 98 LEU A N 1
ATOM 760 C CA . LEU A 1 98 ? -8.274 -16.718 21.563 1.00 87.31 98 LEU A CA 1
ATOM 761 C C . LEU A 1 98 ? -9.341 -17.281 22.507 1.00 87.31 98 LEU A C 1
ATOM 763 O O . LEU A 1 98 ? -10.285 -17.933 22.065 1.00 87.31 98 LEU A O 1
ATOM 767 N N . THR A 1 99 ? -9.185 -17.034 23.802 1.00 91.25 99 THR A N 1
ATOM 768 C CA . THR A 1 99 ? -10.151 -17.398 24.855 1.00 91.25 99 THR A CA 1
ATOM 769 C C . THR A 1 99 ? -10.815 -16.169 25.477 1.00 91.25 99 THR A C 1
ATOM 771 O O . THR A 1 99 ? -11.755 -16.285 26.257 1.00 91.25 99 THR A O 1
ATOM 774 N N . GLY A 1 100 ? -10.357 -14.971 25.116 1.00 92.19 100 GLY A N 1
ATOM 775 C CA . GLY A 1 1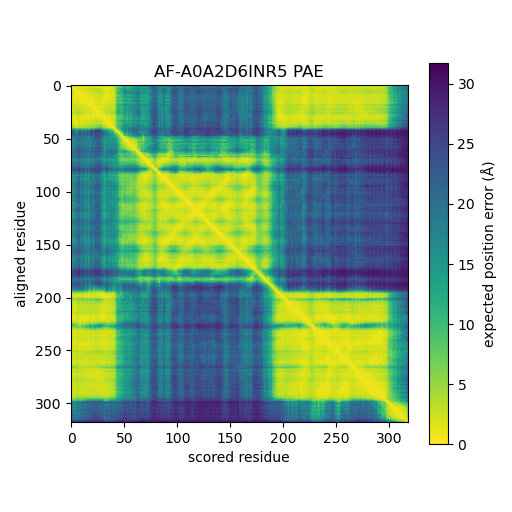00 ? -10.957 -13.710 25.524 1.00 92.19 100 GLY A CA 1
ATOM 776 C C . GLY A 1 100 ? -10.100 -12.512 25.138 1.00 92.19 100 GLY A C 1
ATOM 777 O O . GLY A 1 100 ? -9.009 -12.672 24.588 1.00 92.19 100 GLY A O 1
ATOM 778 N N . PHE A 1 101 ? -10.581 -11.308 25.424 1.00 92.06 101 PHE A N 1
ATOM 779 C CA . PHE A 1 101 ? -9.831 -10.066 25.238 1.00 92.06 101 PHE A CA 1
ATOM 780 C C . PHE A 1 101 ? -10.329 -8.948 26.158 1.00 92.06 101 PHE A C 1
ATOM 782 O O . PHE A 1 101 ? -11.484 -8.963 26.580 1.00 92.06 101 PHE A O 1
ATOM 789 N N . SER A 1 102 ? -9.465 -7.969 26.435 1.00 91.88 102 SER A N 1
ATOM 790 C CA . SER A 1 102 ? -9.823 -6.710 27.096 1.00 91.88 102 SER A CA 1
ATOM 791 C C . SER A 1 102 ? -9.623 -5.542 26.137 1.00 91.88 102 SER A C 1
ATOM 793 O O . SER A 1 102 ? -8.643 -5.493 25.389 1.00 91.88 102 SER A O 1
ATOM 795 N N . VAL A 1 103 ? -10.554 -4.590 26.154 1.00 92.44 103 VAL A N 1
ATOM 796 C CA . VAL A 1 103 ? -10.453 -3.334 25.413 1.00 92.44 103 VAL A CA 1
ATOM 797 C C . VAL A 1 103 ? -10.840 -2.155 26.300 1.00 92.44 103 VAL A C 1
ATOM 799 O O . VAL A 1 103 ? -11.866 -2.166 26.978 1.00 92.44 103 VAL A O 1
ATOM 802 N N . SER A 1 104 ? -10.022 -1.105 26.283 1.00 92.00 104 SER A N 1
ATOM 803 C CA . SER A 1 104 ? -10.262 0.122 27.043 1.00 92.00 104 SER A CA 1
ATOM 804 C C . SER A 1 104 ? -10.714 1.240 26.113 1.00 92.00 104 SER A C 1
ATOM 806 O O . SER A 1 104 ? -9.944 1.683 25.256 1.00 92.00 104 SER A O 1
ATOM 808 N N . LEU A 1 105 ? -11.967 1.674 26.275 1.00 93.88 105 LEU A N 1
ATOM 809 C CA . LEU A 1 105 ? -12.655 2.600 25.377 1.00 93.88 105 LEU A CA 1
ATOM 810 C C . LEU A 1 105 ? -13.011 3.926 26.055 1.00 93.88 105 LEU A C 1
ATOM 812 O O . LEU A 1 105 ? -13.359 3.973 27.235 1.00 93.88 105 LEU A O 1
ATOM 816 N N . LEU A 1 106 ? -12.994 5.003 25.274 1.00 91.44 106 LEU A N 1
ATOM 817 C CA . LEU A 1 106 ? -13.468 6.335 25.656 1.00 91.44 106 LEU A CA 1
ATOM 818 C C . LEU A 1 106 ? -14.099 7.041 24.445 1.00 91.44 106 LEU A C 1
ATOM 820 O O . LEU A 1 106 ? -13.720 6.805 23.304 1.00 91.44 106 LEU A O 1
ATOM 824 N N . SER A 1 107 ? -15.047 7.946 24.671 1.00 90.62 107 SER A N 1
ATOM 825 C CA . SER A 1 107 ? -15.677 8.778 23.638 1.00 90.62 107 SER A CA 1
ATOM 826 C C . SER A 1 107 ? -15.821 10.222 24.123 1.00 90.62 107 SER A C 1
ATOM 828 O O . SER A 1 107 ? -15.819 10.485 25.320 1.00 90.62 107 SER A O 1
ATOM 830 N N . PHE A 1 108 ? -15.974 11.191 23.219 1.00 84.44 108 PHE A N 1
ATOM 831 C CA . PHE A 1 108 ? -16.268 12.575 23.621 1.00 84.44 108 PHE A CA 1
ATOM 832 C C . PHE A 1 108 ? -17.633 12.714 24.304 1.00 84.44 108 PHE A C 1
ATOM 834 O O . PHE A 1 108 ? -17.794 13.502 25.233 1.00 84.44 108 PHE A O 1
ATOM 841 N N . LYS A 1 109 ? -18.620 11.951 23.832 1.00 87.25 109 LYS A N 1
ATOM 842 C CA . LYS A 1 109 ? -20.006 11.948 24.312 1.00 87.25 109 LYS A CA 1
ATOM 843 C C . LYS A 1 109 ? -20.537 10.509 24.342 1.00 87.25 109 LYS A C 1
ATOM 845 O O . LYS A 1 109 ? -19.950 9.644 23.686 1.00 87.25 109 LYS A O 1
ATOM 850 N N . PRO A 1 110 ? -21.644 10.240 25.058 1.00 91.38 110 PRO A N 1
ATOM 851 C CA . PRO A 1 110 ? -22.227 8.905 25.128 1.00 91.38 110 PRO A CA 1
ATOM 852 C C . PRO A 1 110 ? -22.487 8.287 23.746 1.00 91.38 110 PRO A C 1
ATOM 854 O O . PRO A 1 110 ? -23.228 8.847 22.928 1.00 91.38 110 PRO A O 1
ATOM 857 N N . VAL A 1 111 ? -21.879 7.126 23.507 1.00 94.31 111 VAL A N 1
ATOM 858 C CA . VAL A 1 111 ? -21.987 6.328 22.283 1.00 94.31 111 VAL A CA 1
ATOM 859 C C . VAL A 1 1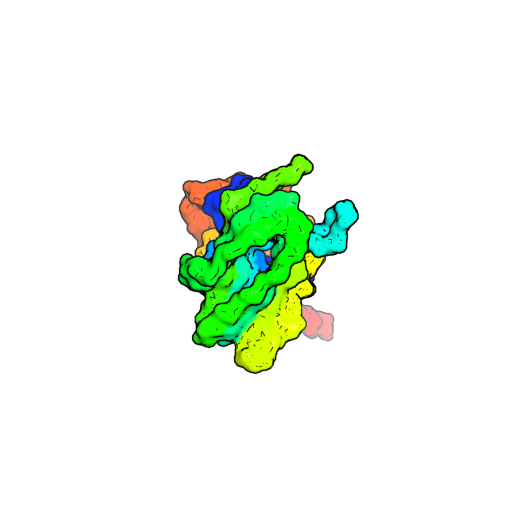11 ? -22.212 4.860 22.636 1.00 94.31 111 VAL A C 1
ATOM 861 O O . VAL A 1 111 ? -21.658 4.356 23.614 1.00 94.31 111 VAL A O 1
ATOM 864 N N . ARG A 1 112 ? -23.039 4.174 21.845 1.00 96.38 112 ARG A N 1
ATOM 865 C CA . ARG A 1 112 ? -23.197 2.721 21.921 1.00 96.38 112 ARG A CA 1
ATOM 866 C C . ARG A 1 112 ? -22.135 2.077 21.039 1.00 96.38 112 ARG A C 1
ATOM 868 O O . ARG A 1 112 ? -21.980 2.493 19.892 1.00 96.38 112 ARG A O 1
ATOM 875 N N . VAL A 1 113 ? -21.440 1.080 21.572 1.00 97.25 113 VAL A N 1
ATOM 876 C CA . VAL A 1 113 ? -20.452 0.278 20.851 1.00 97.25 113 VAL A CA 1
ATOM 877 C C . VAL A 1 113 ? -20.926 -1.167 20.841 1.00 97.25 113 VAL A C 1
ATOM 879 O O . VAL A 1 113 ? -21.071 -1.778 21.900 1.00 97.25 113 VAL A O 1
ATOM 882 N N . ASP A 1 114 ? -21.181 -1.690 19.650 1.00 97.75 114 ASP A N 1
ATOM 883 C CA . ASP A 1 114 ? -21.457 -3.101 19.414 1.00 97.75 114 ASP A CA 1
ATOM 884 C C . ASP A 1 114 ? -20.120 -3.795 19.133 1.00 97.75 114 ASP A C 1
ATOM 886 O O . ASP A 1 114 ? -19.341 -3.342 18.296 1.00 97.75 114 ASP A O 1
ATOM 890 N N . ILE A 1 115 ? -19.829 -4.858 19.875 1.00 97.00 115 ILE A N 1
ATOM 891 C CA . ILE A 1 115 ? -18.622 -5.674 19.770 1.00 97.00 115 ILE A CA 1
ATOM 892 C C . ILE A 1 115 ? -19.033 -6.990 19.127 1.00 97.00 115 ILE A C 1
ATOM 894 O O . ILE A 1 115 ? -19.884 -7.710 19.654 1.00 97.00 115 ILE A O 1
ATOM 898 N N . LEU A 1 116 ? -18.422 -7.285 17.988 1.00 95.25 116 LEU A N 1
ATOM 899 C CA . LEU A 1 116 ? -18.726 -8.421 17.145 1.00 95.25 116 LEU A CA 1
ATOM 900 C C . LEU A 1 116 ? -17.533 -9.367 17.095 1.00 95.25 116 LEU A C 1
ATOM 902 O O . LEU A 1 116 ? -16.391 -8.919 16.989 1.00 95.25 116 LEU A O 1
ATOM 906 N N . VAL A 1 117 ? -17.806 -10.666 17.115 1.00 93.31 117 VAL A N 1
ATOM 907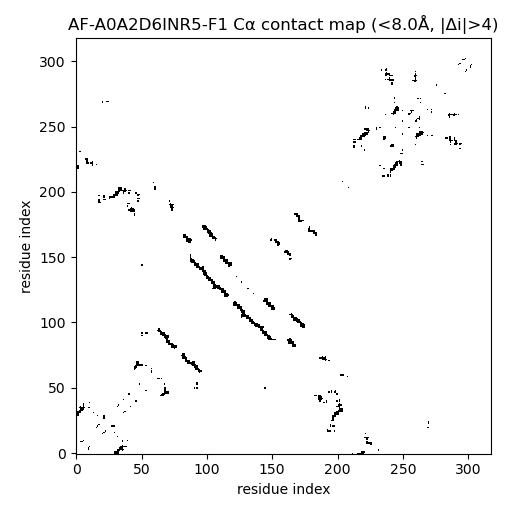 C CA . VAL A 1 117 ? -16.820 -11.723 16.881 1.00 93.31 117 VAL A CA 1
ATOM 908 C C . VAL A 1 117 ? -17.297 -12.537 15.691 1.00 93.31 117 VAL A C 1
ATOM 910 O O . VAL A 1 117 ? -18.408 -13.047 15.696 1.00 93.31 117 VAL A O 1
ATOM 913 N N . ASN A 1 118 ? -16.475 -12.610 14.647 1.00 88.19 118 ASN A N 1
ATOM 914 C CA . ASN A 1 118 ? -16.794 -13.255 13.370 1.00 88.19 118 ASN A CA 1
ATOM 915 C C . ASN A 1 118 ? -18.113 -12.773 12.732 1.00 88.19 118 ASN A C 1
ATOM 917 O O . ASN A 1 118 ? -18.737 -13.499 11.970 1.00 88.19 118 ASN A O 1
ATOM 921 N N . GLY A 1 119 ? -18.506 -11.525 13.009 1.00 85.75 119 GLY A N 1
ATOM 922 C CA . GLY A 1 119 ? -19.725 -10.908 12.479 1.00 85.75 119 GLY A CA 1
ATOM 923 C C . GLY A 1 119 ? -20.932 -10.962 13.417 1.00 85.75 119 GLY A C 1
ATOM 924 O O . GLY A 1 119 ? -21.868 -10.195 13.207 1.00 85.75 119 GLY A O 1
ATOM 925 N N . 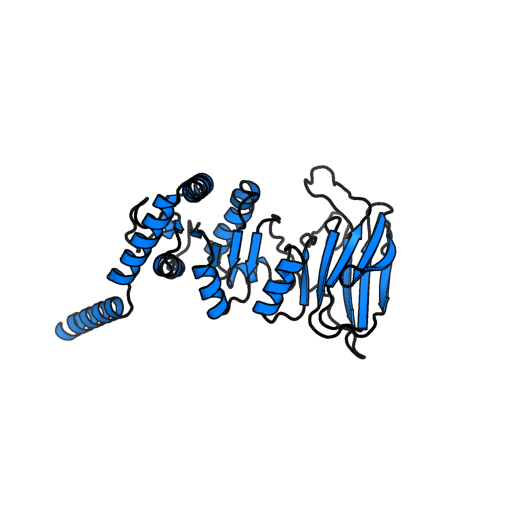ASP A 1 120 ? -20.884 -11.758 14.485 1.00 92.94 120 ASP A N 1
ATOM 926 C CA . ASP A 1 120 ? -21.972 -11.859 15.459 1.00 92.94 120 ASP A CA 1
ATOM 927 C C . ASP A 1 120 ? -21.746 -10.911 16.635 1.00 92.94 120 ASP A C 1
ATOM 929 O O . ASP A 1 120 ? -20.656 -10.867 17.206 1.00 92.94 120 ASP A O 1
ATOM 933 N N . ILE A 1 121 ? -22.772 -10.152 17.027 1.00 96.44 121 ILE A N 1
ATOM 934 C CA . ILE A 1 121 ? -22.695 -9.262 18.193 1.00 96.44 121 ILE A CA 1
ATOM 935 C C . ILE A 1 121 ? -22.604 -10.115 19.463 1.00 96.44 121 ILE A C 1
ATOM 937 O O . ILE A 1 121 ? -23.565 -10.778 19.845 1.00 96.44 121 ILE A O 1
ATOM 941 N N . VAL A 1 122 ? -21.467 -10.043 20.155 1.00 96.44 122 VAL A N 1
ATOM 942 C CA . VAL A 1 122 ? -21.239 -10.744 21.431 1.00 96.44 122 VAL A CA 1
ATOM 943 C C . VAL A 1 122 ? -21.466 -9.845 22.643 1.00 96.44 122 VAL A C 1
ATOM 945 O O . VAL A 1 122 ? -21.724 -10.324 23.747 1.00 96.44 122 VAL A O 1
ATOM 948 N N . LYS A 1 123 ? -21.355 -8.522 22.469 1.00 97.06 123 LYS A N 1
ATOM 949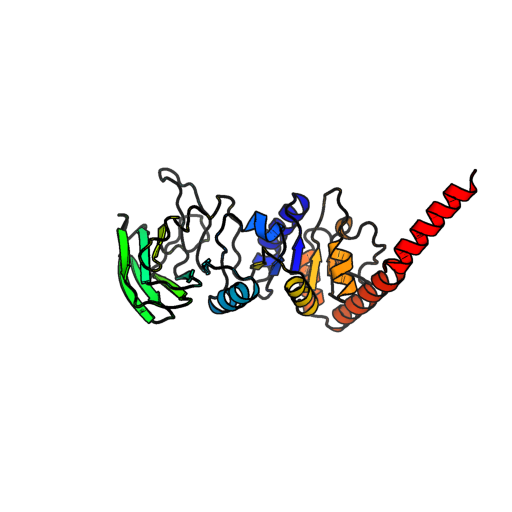 C CA . LYS A 1 123 ? -21.551 -7.549 23.547 1.00 97.06 123 LYS A CA 1
ATOM 950 C C . LYS A 1 123 ? -21.922 -6.187 22.983 1.00 97.06 123 LYS A C 1
ATOM 952 O O . LYS A 1 123 ? -21.324 -5.732 22.019 1.00 97.06 123 LYS A O 1
ATOM 957 N N . THR A 1 124 ? -22.816 -5.488 23.668 1.00 97.38 124 THR A N 1
ATOM 958 C CA . THR A 1 124 ? -23.084 -4.068 23.432 1.00 97.38 124 THR A CA 1
ATOM 959 C C . THR A 1 124 ? -22.810 -3.285 24.708 1.00 97.38 124 THR A C 1
ATOM 961 O O . THR A 1 124 ? -23.228 -3.684 25.797 1.00 97.38 124 THR A O 1
ATOM 964 N N . VAL A 1 125 ? -22.096 -2.167 24.590 1.00 96.12 125 VAL A N 1
ATOM 965 C CA . VAL A 1 125 ? -21.696 -1.326 25.725 1.00 96.12 125 VAL A CA 1
ATOM 966 C C . VAL A 1 125 ? -21.962 0.151 25.449 1.00 96.12 125 VAL A C 1
ATOM 968 O O . VAL A 1 125 ? -21.987 0.595 24.305 1.00 96.12 125 VAL A O 1
ATOM 971 N N . SER A 1 126 ? -22.151 0.928 26.515 1.00 94.56 126 SER A N 1
ATOM 972 C CA . SER A 1 126 ? -22.202 2.392 26.451 1.00 94.56 126 SER A CA 1
ATOM 973 C C . SER A 1 126 ? -20.868 2.967 26.921 1.00 94.56 126 SER A C 1
ATOM 975 O O . SER A 1 126 ? -20.381 2.596 27.995 1.00 94.56 126 SER A O 1
ATOM 977 N N . VAL A 1 127 ? -20.278 3.846 26.116 1.00 93.19 127 VAL A N 1
ATOM 978 C CA . VAL A 1 127 ? -18.988 4.499 26.372 1.00 93.19 127 VAL A CA 1
ATOM 979 C C . VAL A 1 127 ? -19.189 6.012 26.349 1.00 93.19 127 VAL A C 1
ATOM 981 O O . VAL A 1 127 ? -19.921 6.535 25.511 1.00 93.19 127 VAL A O 1
ATOM 984 N N . SER A 1 128 ? -18.551 6.731 27.269 1.00 91.50 128 SER A N 1
ATOM 985 C CA . SER A 1 128 ? -18.647 8.190 27.393 1.00 91.50 128 SER A CA 1
ATOM 986 C C . SER A 1 128 ? -17.258 8.803 27.617 1.00 91.50 128 SER A C 1
ATOM 988 O O . SER A 1 128 ? -16.250 8.205 27.241 1.00 91.50 128 SER A O 1
ATOM 990 N N . SER A 1 129 ? -17.199 10.000 28.202 1.00 86.62 129 SER A N 1
ATOM 991 C CA . SER A 1 129 ? -15.955 10.708 28.516 1.00 86.62 129 SER A CA 1
ATOM 992 C C . SER A 1 129 ? -15.113 10.036 29.599 1.00 86.62 129 SER A C 1
ATOM 994 O O . SER A 1 129 ? -13.935 10.361 29.722 1.00 86.62 129 SER A O 1
ATOM 996 N N . GLN A 1 130 ? -15.684 9.107 30.367 1.00 86.81 130 GLN A N 1
ATOM 997 C CA . GLN A 1 130 ? -14.927 8.275 31.294 1.00 86.81 130 GLN A CA 1
ATOM 998 C C . GLN A 1 130 ? -14.448 7.010 30.586 1.00 86.81 130 GLN A C 1
ATOM 1000 O O . GLN A 1 130 ? -15.220 6.329 29.906 1.00 86.81 130 GLN A O 1
ATOM 1005 N N . ARG A 1 131 ? -13.158 6.706 30.757 1.00 87.31 131 ARG A N 1
ATOM 1006 C CA . ARG A 1 131 ? -12.547 5.486 30.232 1.00 87.31 131 ARG A CA 1
ATOM 1007 C C . ARG A 1 131 ? -13.237 4.272 30.849 1.00 87.31 131 ARG A C 1
ATOM 1009 O O . ARG A 1 131 ? -13.405 4.203 32.063 1.00 87.31 131 ARG A O 1
ATOM 1016 N N . ARG A 1 132 ? -13.610 3.318 30.002 1.00 92.00 132 ARG A N 1
ATOM 1017 C CA . ARG A 1 132 ? -14.267 2.075 30.392 1.00 92.00 132 ARG A CA 1
ATOM 1018 C C . ARG A 1 132 ? -13.471 0.894 29.865 1.00 92.00 132 ARG A C 1
ATOM 1020 O O . ARG A 1 132 ? -13.286 0.769 28.658 1.00 92.00 132 ARG A O 1
ATOM 1027 N N . GLU A 1 133 ? -13.020 0.039 30.770 1.00 92.81 133 GLU A N 1
ATOM 1028 C CA . GLU A 1 133 ? -12.437 -1.253 30.424 1.00 92.81 133 GLU A CA 1
ATOM 1029 C C . GLU A 1 133 ? -13.542 -2.295 30.245 1.00 92.81 133 GLU A C 1
ATOM 1031 O O . GLU A 1 133 ? -14.540 -2.303 30.974 1.00 92.81 133 GLU A O 1
ATOM 1036 N N . ILE A 1 134 ? -13.413 -3.104 29.199 1.00 94.44 134 ILE A N 1
ATOM 1037 C CA . ILE A 1 134 ? -14.400 -4.095 28.790 1.00 94.44 134 ILE A CA 1
ATOM 1038 C C . ILE A 1 134 ? -13.664 -5.399 28.549 1.00 94.44 134 ILE A C 1
ATOM 1040 O O . ILE A 1 134 ? -12.883 -5.505 27.606 1.00 94.44 134 ILE A O 1
ATOM 1044 N N . GLU A 1 135 ? -13.974 -6.393 29.368 1.00 94.12 135 GLU A N 1
ATOM 1045 C CA . GLU A 1 135 ? -13.479 -7.753 29.213 1.00 94.12 135 GLU A CA 1
ATOM 1046 C C . GLU A 1 135 ? -14.538 -8.627 28.542 1.00 94.12 135 GLU A C 1
ATOM 1048 O O . GLU A 1 135 ? -15.723 -8.597 28.892 1.00 94.12 135 GLU A O 1
ATOM 1053 N N . ILE A 1 136 ? -14.100 -9.409 27.560 1.00 94.06 136 ILE A N 1
ATOM 1054 C CA . ILE A 1 136 ? -14.918 -10.356 26.814 1.00 94.06 136 ILE A CA 1
ATOM 1055 C C . ILE A 1 136 ? -14.284 -11.735 26.954 1.00 94.06 136 ILE A C 1
ATOM 1057 O O . ILE A 1 136 ? -13.196 -11.979 26.436 1.00 94.06 136 ILE A O 1
ATOM 1061 N N . ALA A 1 137 ? -14.984 -12.646 27.626 1.00 92.44 137 ALA A N 1
ATOM 1062 C CA . ALA A 1 137 ? -14.669 -14.068 27.593 1.00 92.44 137 ALA A CA 1
ATOM 1063 C C . ALA A 1 137 ? -15.248 -14.687 26.317 1.00 92.44 137 ALA A C 1
ATOM 1065 O O . ALA A 1 137 ? -16.370 -14.365 25.920 1.00 92.44 137 ALA A O 1
ATOM 1066 N N . LEU A 1 138 ? -14.491 -15.575 25.681 1.00 90.81 138 LEU A N 1
ATOM 1067 C CA . LEU A 1 138 ? -14.892 -16.257 24.456 1.00 90.81 138 LEU A CA 1
ATOM 1068 C C . LEU A 1 138 ? -14.764 -17.771 24.643 1.00 90.81 138 LEU A C 1
ATOM 1070 O O . LEU A 1 138 ? -13.857 -18.226 25.348 1.00 90.81 138 LEU A O 1
ATOM 1074 N N . PRO A 1 139 ? -15.613 -18.580 23.981 1.00 87.69 139 PRO A N 1
ATOM 1075 C CA . PRO A 1 139 ? -15.237 -19.966 23.748 1.00 87.69 139 PRO A CA 1
ATOM 1076 C C . PRO A 1 139 ? -13.885 -19.970 23.027 1.00 87.69 139 PRO A C 1
ATOM 1078 O O . PRO A 1 139 ? -13.564 -19.027 22.304 1.00 87.69 139 PRO A O 1
ATOM 1081 N N . ARG A 1 140 ? -13.065 -21.001 23.238 1.00 88.69 140 ARG A N 1
ATOM 1082 C CA . ARG A 1 140 ? -11.786 -21.113 22.531 1.00 88.69 140 ARG A CA 1
ATOM 1083 C C . ARG A 1 140 ? -12.059 -21.089 21.026 1.00 88.69 140 ARG A C 1
ATOM 1085 O O . ARG A 1 140 ? -12.613 -22.042 20.487 1.00 88.69 140 ARG A O 1
ATOM 1092 N N . ILE A 1 141 ? -11.675 -19.998 20.373 1.00 89.62 141 ILE A N 1
ATOM 1093 C CA . ILE A 1 141 ? -11.899 -19.778 18.945 1.00 89.62 141 ILE A CA 1
ATOM 1094 C C . ILE A 1 141 ? -10.571 -19.605 18.227 1.00 89.62 141 ILE A C 1
ATOM 1096 O O . ILE A 1 141 ? -9.656 -18.943 18.718 1.00 89.62 141 ILE A O 1
ATOM 1100 N N . SER A 1 142 ? -10.472 -20.201 17.044 1.00 85.62 142 SER A N 1
ATOM 1101 C CA . SER A 1 142 ? -9.291 -20.106 16.195 1.00 85.62 142 SER A CA 1
ATOM 1102 C C . SER A 1 142 ? -9.462 -18.993 15.172 1.00 85.62 142 SER A C 1
ATOM 1104 O O . SER A 1 142 ? -10.474 -18.921 14.481 1.00 85.62 142 SER A O 1
ATOM 1106 N N . ASN A 1 143 ? -8.431 -18.163 15.042 1.00 79.75 143 ASN A N 1
ATOM 1107 C CA . ASN A 1 143 ? -8.329 -17.108 14.038 1.00 79.75 143 ASN A CA 1
ATOM 1108 C C . ASN A 1 143 ? -9.496 -16.095 14.013 1.00 79.75 143 ASN A C 1
ATOM 1110 O O . ASN A 1 143 ? -10.018 -15.813 12.929 1.00 79.75 143 ASN A O 1
ATOM 1114 N N . PRO A 1 144 ? -9.956 -15.565 15.162 1.00 85.94 144 PRO A N 1
ATOM 1115 C CA . PRO A 1 144 ? -11.147 -14.742 15.175 1.00 85.94 144 PRO A CA 1
ATOM 1116 C C . PRO A 1 144 ? -10.928 -13.359 14.571 1.00 85.94 144 PRO A C 1
ATOM 1118 O O . PRO A 1 144 ? -9.869 -12.735 14.687 1.00 85.94 144 PRO A O 1
ATOM 1121 N N . THR A 1 145 ? -12.011 -12.851 14.001 1.00 83.31 145 THR A N 1
ATOM 1122 C CA . THR A 1 145 ? -12.173 -11.450 13.640 1.00 83.31 145 THR A CA 1
ATOM 1123 C C . THR A 1 145 ? -12.988 -10.753 14.716 1.00 83.31 145 THR A C 1
ATOM 1125 O O . THR A 1 145 ? -14.138 -11.112 14.950 1.00 83.31 145 THR A O 1
ATOM 1128 N N . ILE A 1 146 ? -12.434 -9.712 15.321 1.00 89.12 146 ILE A N 1
ATOM 1129 C CA . ILE A 1 146 ? -13.131 -8.850 16.272 1.00 89.12 146 ILE A CA 1
ATOM 1130 C C . ILE A 1 146 ? -13.439 -7.531 15.573 1.00 89.12 146 ILE A C 1
ATOM 1132 O O . ILE A 1 146 ? -12.565 -6.939 14.950 1.00 89.12 146 ILE A O 1
ATOM 1136 N N . THR A 1 147 ? -14.682 -7.067 15.632 1.00 89.88 147 THR A N 1
ATOM 1137 C CA . THR A 1 147 ? -15.103 -5.779 15.060 1.00 89.88 147 THR A CA 1
ATOM 1138 C C . THR A 1 147 ? -15.835 -4.974 16.115 1.00 89.88 147 THR A C 1
ATOM 1140 O O . THR A 1 147 ? -16.623 -5.523 16.876 1.00 89.88 147 THR A O 1
ATOM 1143 N N . LEU A 1 148 ? -15.587 -3.673 16.174 1.00 94.31 148 LEU A N 1
ATOM 1144 C CA . LEU A 1 148 ? -16.302 -2.754 17.045 1.00 94.31 148 LEU A CA 1
ATOM 1145 C C . LEU A 1 148 ? -16.987 -1.700 16.178 1.00 94.31 148 LEU A C 1
ATOM 1147 O O . LEU A 1 148 ? -16.346 -1.084 15.328 1.00 94.31 148 LEU A O 1
ATOM 1151 N N . LYS A 1 149 ? -18.293 -1.514 16.388 1.00 94.69 149 LYS A N 1
ATOM 1152 C CA . LYS A 1 149 ? -19.155 -0.586 15.643 1.00 94.69 149 LYS A CA 1
ATOM 1153 C C . LYS A 1 149 ? -19.793 0.416 16.587 1.00 94.69 149 LYS A C 1
ATOM 1155 O O . LYS A 1 149 ? -20.475 0.035 17.534 1.00 94.69 149 LYS A O 1
ATOM 1160 N N . THR A 1 150 ? -19.615 1.700 16.317 1.00 95.12 150 THR A N 1
ATOM 1161 C CA . THR A 1 150 ? -20.265 2.783 17.046 1.00 95.12 150 THR A CA 1
ATOM 1162 C C . THR A 1 150 ? -21.559 3.189 16.350 1.00 95.12 150 THR A C 1
ATOM 1164 O O . THR A 1 150 ? -21.623 3.297 15.128 1.00 95.12 150 THR A O 1
ATOM 1167 N N . ASN A 1 151 ? -22.611 3.463 17.122 1.00 92.88 151 ASN A N 1
ATOM 1168 C CA . ASN A 1 151 ? -23.882 3.940 16.558 1.00 92.88 151 ASN A CA 1
ATOM 1169 C C . ASN A 1 151 ? -23.902 5.449 16.257 1.00 92.88 151 ASN A C 1
ATOM 1171 O O . ASN A 1 151 ? -24.867 5.960 15.694 1.00 92.88 151 ASN A O 1
ATOM 1175 N N . LYS A 1 152 ? -22.881 6.176 16.713 1.00 89.19 152 LYS A N 1
ATOM 1176 C CA . LYS A 1 152 ? -22.703 7.614 16.505 1.00 89.19 152 LYS A CA 1
ATOM 1177 C C . LYS A 1 152 ? -21.264 7.894 16.130 1.00 89.19 152 LYS A C 1
ATOM 1179 O O . LYS A 1 152 ? -20.363 7.125 16.470 1.00 89.19 152 LYS A O 1
ATOM 1184 N N . THR A 1 153 ? -21.078 9.027 15.475 1.00 84.81 153 THR A N 1
ATOM 1185 C CA . THR A 1 153 ? -19.790 9.476 14.974 1.00 84.81 153 THR A CA 1
ATOM 1186 C C . THR A 1 153 ? -19.562 10.932 15.356 1.00 84.81 153 THR A C 1
ATOM 1188 O O . THR A 1 153 ? -20.505 11.675 15.654 1.00 84.81 153 THR A O 1
ATOM 1191 N N . TRP A 1 154 ? -18.298 11.340 15.390 1.00 82.81 154 TRP A N 1
ATOM 1192 C CA . TRP A 1 154 ? -17.896 12.687 15.771 1.00 82.81 154 TRP A CA 1
ATOM 1193 C C . TRP A 1 154 ? -17.022 13.301 14.688 1.00 82.81 154 TRP A C 1
ATOM 1195 O O . TRP A 1 154 ? -16.178 12.629 14.105 1.00 82.81 154 TRP A O 1
ATOM 1205 N N . LYS A 1 155 ? -17.178 14.604 14.461 1.00 81.81 155 LYS A N 1
ATOM 1206 C CA . LYS A 1 155 ? -16.226 15.403 13.688 1.00 81.81 155 LYS A CA 1
ATOM 1207 C C . LYS A 1 155 ? -15.628 16.451 14.605 1.00 81.81 155 LYS A C 1
ATOM 1209 O O . LYS A 1 155 ? -16.361 17.154 15.303 1.00 81.81 155 LYS A O 1
ATOM 1214 N N . TYR A 1 156 ? -14.305 16.534 14.620 1.00 73.31 156 TYR A N 1
ATOM 1215 C CA . TYR A 1 156 ? -13.608 17.593 15.335 1.00 73.31 156 TYR A CA 1
ATOM 1216 C C . TYR A 1 156 ? -13.486 18.820 14.426 1.00 73.31 156 TYR A C 1
ATOM 1218 O O . TYR A 1 156 ? -13.345 18.692 13.211 1.00 73.31 156 TYR A O 1
ATOM 1226 N N . ARG A 1 157 ? -13.601 20.029 14.986 1.00 75.88 157 ARG A N 1
ATOM 1227 C CA . ARG A 1 157 ? -13.624 21.262 14.187 1.00 75.88 157 ARG A CA 1
ATOM 1228 C C . ARG A 1 157 ? -12.309 21.412 13.417 1.00 75.88 157 ARG A C 1
ATOM 1230 O O . ARG A 1 157 ? -11.250 21.445 14.028 1.00 75.88 157 ARG A O 1
ATOM 1237 N N . GLY A 1 158 ? -12.397 21.539 12.094 1.00 63.38 158 GLY A N 1
ATOM 1238 C CA . GLY A 1 158 ? -11.225 21.660 11.220 1.00 63.38 158 GLY A CA 1
ATOM 1239 C C . GLY A 1 158 ? -10.520 20.335 10.911 1.00 63.38 158 GLY A C 1
ATOM 1240 O O . GLY A 1 158 ? -9.588 20.335 10.115 1.00 63.38 158 GLY A O 1
ATOM 1241 N N . ASP A 1 159 ? -10.976 19.215 11.478 1.00 65.75 159 ASP A N 1
ATOM 1242 C CA . ASP A 1 159 ? -10.487 17.883 11.135 1.00 65.75 159 ASP A CA 1
ATOM 1243 C C . ASP A 1 159 ? -11.459 17.218 10.140 1.00 65.75 159 ASP A C 1
ATOM 1245 O O . ASP A 1 159 ? -12.656 17.109 10.432 1.00 65.75 159 ASP A O 1
ATOM 1249 N N . PRO A 1 160 ? -10.996 16.781 8.954 1.00 68.75 160 PRO A N 1
ATOM 1250 C CA . PRO A 1 160 ? -11.864 16.159 7.955 1.00 68.75 160 PRO A CA 1
ATOM 1251 C C . PRO A 1 160 ? -12.319 14.740 8.340 1.00 68.75 160 PRO A C 1
ATOM 1253 O O . PRO A 1 160 ? -13.175 14.169 7.659 1.00 68.75 160 PRO A O 1
ATOM 1256 N N . ARG A 1 161 ? -11.744 14.144 9.392 1.00 73.06 161 ARG A N 1
ATOM 1257 C CA . ARG A 1 161 ? -11.989 12.757 9.792 1.00 73.06 161 ARG A CA 1
ATOM 1258 C C . ARG A 1 161 ? -13.295 12.591 10.557 1.00 73.06 161 ARG A C 1
ATOM 1260 O O . ARG A 1 161 ? -13.799 13.492 11.225 1.00 73.06 161 ARG A O 1
ATOM 1267 N N . GLU A 1 162 ? -13.817 11.374 10.478 1.00 81.94 162 GLU A N 1
ATOM 1268 C CA . GLU A 1 162 ? -14.961 10.922 11.258 1.00 81.94 162 GLU A CA 1
ATOM 1269 C C . GLU A 1 162 ? -14.489 9.952 12.343 1.00 81.94 162 GLU A C 1
ATOM 1271 O O . GLU A 1 162 ? -13.857 8.935 12.052 1.00 81.94 162 GLU A O 1
ATOM 1276 N N . PHE A 1 163 ? -14.782 10.279 13.596 1.00 84.38 163 PHE A N 1
ATOM 1277 C CA . PHE A 1 163 ? -14.293 9.575 14.772 1.00 84.38 163 PHE A CA 1
ATOM 1278 C C . PHE A 1 163 ? -15.383 8.698 15.392 1.00 84.38 163 PHE A C 1
ATOM 1280 O O . PHE A 1 163 ? -16.509 9.150 15.596 1.00 84.38 163 PHE A O 1
ATOM 1287 N N . GLY A 1 164 ? -15.027 7.461 15.730 1.00 90.81 164 GLY A N 1
ATOM 1288 C CA . GLY A 1 164 ? -15.800 6.561 16.580 1.00 90.81 164 GLY A CA 1
ATOM 1289 C C . GLY A 1 164 ? -15.411 6.746 18.046 1.00 90.81 164 GLY A C 1
ATOM 1290 O O . GLY A 1 164 ? -15.862 7.677 18.714 1.00 90.81 164 GLY A O 1
ATOM 1291 N N . VAL A 1 165 ? -14.545 5.864 18.544 1.00 92.62 165 VAL A N 1
ATOM 1292 C CA . VAL A 1 165 ? -14.045 5.867 19.930 1.00 92.62 165 VAL A CA 1
ATOM 1293 C C . VAL A 1 165 ? -12.527 5.994 19.992 1.00 92.62 165 VAL A C 1
ATOM 1295 O O . VAL A 1 165 ? -11.810 5.719 19.029 1.00 92.62 165 VAL A O 1
ATOM 1298 N N . ASN A 1 166 ? -12.028 6.413 21.146 1.00 89.88 166 ASN A N 1
ATOM 1299 C CA . ASN A 1 166 ? -10.635 6.267 21.518 1.00 89.88 166 ASN A CA 1
ATOM 1300 C C . ASN A 1 166 ? -10.421 4.883 22.136 1.00 89.88 166 ASN A C 1
ATOM 1302 O O . ASN A 1 166 ? -11.212 4.455 22.978 1.00 89.88 166 ASN A O 1
ATOM 1306 N N . VAL A 1 167 ? -9.333 4.227 21.741 1.00 89.06 167 VAL A N 1
ATOM 1307 C CA . VAL A 1 167 ? -8.882 2.964 22.323 1.00 89.06 167 VAL A CA 1
ATOM 1308 C C . VAL A 1 167 ? -7.521 3.201 22.966 1.00 89.06 167 VAL A C 1
ATOM 1310 O O . VAL A 1 167 ? -6.595 3.660 22.300 1.00 89.06 167 VAL A O 1
ATOM 1313 N N . SER A 1 168 ? -7.398 2.912 24.259 1.00 83.88 168 SER A N 1
ATOM 1314 C CA . SER A 1 168 ? -6.140 3.088 25.006 1.00 83.88 168 SER A CA 1
ATOM 1315 C C . SER A 1 168 ? -5.458 1.780 25.391 1.00 83.88 168 SER A C 1
ATOM 1317 O O . SER A 1 168 ? -4.263 1.770 25.673 1.00 83.88 168 SER A O 1
ATOM 1319 N N . ASN A 1 169 ? -6.199 0.676 25.389 1.00 85.12 169 ASN A N 1
ATOM 1320 C CA . ASN A 1 169 ? -5.656 -0.657 25.612 1.00 85.12 169 ASN A CA 1
ATOM 1321 C C . ASN A 1 169 ? -6.442 -1.661 24.773 1.00 85.12 169 ASN A C 1
ATOM 1323 O O . ASN A 1 169 ? -7.666 -1.543 24.679 1.00 85.12 169 ASN A O 1
ATOM 1327 N N . LEU A 1 170 ? -5.743 -2.624 24.184 1.00 86.44 170 LEU A N 1
ATOM 1328 C CA . LEU A 1 170 ? -6.341 -3.798 23.563 1.00 86.44 170 LEU A CA 1
ATOM 1329 C C . LEU A 1 170 ? -5.398 -4.979 23.785 1.00 86.44 170 LEU A C 1
ATOM 1331 O O . LEU A 1 170 ? -4.261 -4.956 23.317 1.00 86.44 170 LEU A O 1
ATOM 1335 N N . THR A 1 171 ? -5.868 -5.995 24.498 1.00 84.19 171 THR A N 1
ATOM 1336 C CA . THR A 1 171 ? -5.097 -7.201 24.818 1.00 84.19 171 THR A CA 1
ATOM 1337 C C . THR A 1 171 ? -5.942 -8.436 24.560 1.00 84.19 171 THR A C 1
ATOM 1339 O O . THR A 1 171 ? -7.137 -8.458 24.845 1.00 84.19 171 THR A O 1
ATOM 1342 N N . GLY A 1 172 ? -5.333 -9.488 24.018 1.00 84.75 172 GLY A N 1
ATOM 1343 C CA . GLY A 1 172 ? -5.981 -10.791 23.885 1.00 84.75 172 GLY A CA 1
ATOM 1344 C C . GLY A 1 172 ? -5.544 -11.766 24.975 1.00 84.75 172 GLY A C 1
ATOM 1345 O O . GLY A 1 172 ? -4.519 -11.585 25.622 1.00 84.75 172 GLY A O 1
ATOM 1346 N N . THR A 1 173 ? -6.301 -12.837 25.158 1.00 83.75 173 THR A N 1
ATOM 1347 C CA . THR A 1 173 ? -5.971 -13.936 26.074 1.00 83.75 173 THR A CA 1
ATOM 1348 C C . THR A 1 173 ? -5.938 -15.238 25.283 1.00 83.75 173 THR A C 1
ATOM 1350 O O . THR A 1 173 ? -6.850 -15.505 24.499 1.00 83.75 173 THR A O 1
ATOM 1353 N N . SER A 1 174 ? -4.879 -16.035 25.454 1.00 77.88 174 SER A N 1
ATOM 1354 C CA . SER A 1 174 ? -4.701 -17.321 24.771 1.00 77.88 174 SER A CA 1
ATOM 1355 C C . SER A 1 174 ? -4.275 -18.387 25.784 1.00 77.88 174 SER A C 1
ATOM 1357 O O . SER A 1 174 ? -3.203 -18.304 26.382 1.00 77.88 174 SER A O 1
ATOM 1359 N N . GLY A 1 175 ? -5.129 -19.387 26.016 1.00 68.75 175 GLY A N 1
ATOM 1360 C CA . GLY A 1 175 ? -4.897 -20.389 27.062 1.00 68.75 175 GLY A CA 1
ATOM 1361 C C . GLY A 1 175 ? -4.977 -19.788 28.473 1.00 68.75 175 GLY A C 1
ATOM 1362 O O . GLY A 1 175 ? -5.896 -19.022 28.754 1.00 68.75 175 GLY A O 1
ATOM 1363 N N . ALA A 1 176 ? -4.037 -20.152 29.354 1.00 52.97 176 ALA A N 1
ATOM 1364 C CA . ALA A 1 176 ? -3.932 -19.628 30.725 1.00 52.97 176 ALA A CA 1
ATOM 1365 C C . ALA A 1 176 ? -3.096 -18.336 30.837 1.00 52.97 176 ALA A C 1
ATOM 1367 O O . ALA A 1 176 ? -2.996 -17.766 31.920 1.00 52.97 176 ALA A O 1
ATOM 1368 N N . ASN A 1 177 ? -2.500 -17.871 29.733 1.00 50.44 177 ASN A N 1
ATOM 1369 C CA . ASN A 1 177 ? -1.658 -16.680 29.716 1.00 50.44 177 ASN A CA 1
ATOM 1370 C C . ASN A 1 177 ? -2.391 -15.526 29.017 1.00 50.44 177 ASN A C 1
ATOM 1372 O O . ASN A 1 177 ? -2.877 -15.659 27.888 1.00 50.44 177 ASN A O 1
ATOM 1376 N N . HIS A 1 178 ? -2.434 -14.362 29.665 1.00 54.72 178 HIS A N 1
ATOM 1377 C CA . HIS A 1 178 ? -2.734 -13.115 28.967 1.00 54.72 178 HIS A CA 1
ATOM 1378 C C . HIS A 1 178 ? -1.637 -12.857 27.930 1.00 54.72 178 HIS A C 1
ATOM 1380 O O . HIS A 1 178 ? -0.456 -13.075 28.209 1.00 54.72 178 HIS A O 1
ATOM 1386 N N . LEU A 1 179 ? -1.999 -12.383 26.736 1.00 58.16 179 LEU A N 1
ATOM 1387 C CA . LEU A 1 179 ? -1.011 -11.746 25.870 1.00 58.16 179 LEU A CA 1
ATOM 1388 C C . LEU A 1 179 ? -0.587 -10.474 26.608 1.00 58.16 179 LEU A C 1
ATOM 1390 O O . LEU A 1 179 ? -1.368 -9.535 26.732 1.00 58.16 179 LEU A O 1
ATOM 1394 N N . THR A 1 180 ? 0.611 -10.496 27.187 1.00 46.94 180 THR A N 1
ATOM 1395 C CA . THR A 1 180 ? 1.088 -9.467 28.124 1.00 46.94 180 THR A CA 1
ATOM 1396 C C . THR A 1 180 ? 1.368 -8.122 27.460 1.00 46.94 180 THR A C 1
ATOM 1398 O O . THR A 1 180 ? 1.477 -7.114 28.153 1.00 46.94 180 THR A O 1
ATOM 1401 N N . ASP A 1 181 ? 1.436 -8.078 26.130 1.00 54.34 181 ASP A N 1
ATOM 1402 C CA . ASP A 1 181 ? 1.730 -6.857 25.391 1.00 54.34 181 ASP A CA 1
ATOM 1403 C C . ASP A 1 181 ? 0.440 -6.180 24.916 1.00 54.34 181 ASP A C 1
ATOM 1405 O O . ASP A 1 181 ? -0.349 -6.764 24.170 1.00 54.34 181 ASP A O 1
ATOM 1409 N N . ASN A 1 182 ? 0.253 -4.914 25.305 1.00 63.84 182 ASN A N 1
ATOM 1410 C CA . ASN A 1 182 ? -0.762 -4.041 24.716 1.00 63.84 182 ASN A CA 1
ATOM 1411 C C . ASN A 1 182 ? -0.534 -3.974 23.200 1.00 63.84 182 ASN A C 1
ATOM 1413 O O . ASN A 1 182 ? 0.492 -3.470 22.746 1.00 63.84 182 ASN A O 1
ATOM 1417 N N . LEU A 1 183 ? -1.505 -4.428 22.407 1.00 65.06 183 LEU A N 1
ATOM 1418 C CA . LEU A 1 183 ? -1.398 -4.445 20.945 1.00 65.06 183 LEU A CA 1
ATOM 1419 C C . LEU A 1 183 ? -1.211 -3.045 20.353 1.00 65.06 183 LEU A C 1
ATOM 1421 O O . LEU A 1 183 ? -0.755 -2.901 19.222 1.00 65.06 183 LEU A O 1
ATOM 1425 N N . LEU A 1 184 ? -1.528 -2.004 21.127 1.00 64.25 184 LEU A N 1
ATOM 1426 C CA . LEU A 1 184 ? -1.352 -0.617 20.728 1.00 64.25 184 LEU A CA 1
ATOM 1427 C C . LEU A 1 184 ? 0.065 -0.076 20.946 1.00 64.25 184 LEU A C 1
ATOM 1429 O O . LEU A 1 184 ? 0.425 0.872 20.253 1.00 64.25 184 LEU A O 1
ATOM 1433 N N . SER A 1 185 ? 0.866 -0.630 21.869 1.00 54.03 185 SER A N 1
ATOM 1434 C CA . SER A 1 185 ? 2.248 -0.159 22.119 1.00 54.03 185 SER A CA 1
ATOM 1435 C C . SER A 1 185 ? 3.176 -0.471 20.951 1.00 54.03 185 SER A C 1
ATOM 1437 O O . SER A 1 185 ? 4.173 0.204 20.704 1.00 54.03 185 SER A O 1
ATOM 1439 N N . ARG A 1 186 ? 2.799 -1.505 20.210 1.00 51.22 186 ARG A N 1
ATOM 1440 C CA . ARG A 1 186 ? 3.487 -1.974 19.034 1.00 51.22 186 ARG A CA 1
ATOM 1441 C C . ARG A 1 186 ? 3.269 -1.045 17.840 1.00 51.22 186 ARG A C 1
ATOM 1443 O O . ARG A 1 186 ? 4.168 -0.957 17.028 1.00 51.22 186 ARG A O 1
ATOM 1450 N N . LEU A 1 187 ? 2.191 -0.256 17.783 1.00 50.69 187 LEU A N 1
ATOM 1451 C CA . LEU A 1 187 ? 1.917 0.754 16.747 1.00 50.69 187 LEU A CA 1
ATOM 1452 C C . LEU A 1 187 ? 2.671 2.078 16.984 1.00 50.69 187 LEU A C 1
ATOM 1454 O O . LEU A 1 187 ? 2.260 2.883 17.822 1.00 50.69 187 LEU A O 1
ATOM 1458 N N . THR A 1 188 ? 3.711 2.378 16.206 1.00 40.50 188 THR A N 1
ATOM 1459 C CA . THR A 1 188 ? 4.545 3.571 16.438 1.00 40.50 188 THR A CA 1
ATOM 1460 C C . THR A 1 188 ? 3.894 4.880 15.964 1.00 40.50 188 THR A C 1
ATOM 1462 O O . THR A 1 188 ? 2.990 4.920 15.130 1.00 40.50 188 THR A O 1
ATOM 1465 N N . SER A 1 189 ? 4.401 5.979 16.527 1.00 36.72 189 SER A N 1
ATOM 1466 C CA . SER A 1 189 ? 3.995 7.390 16.438 1.00 36.72 189 SER A CA 1
ATOM 1467 C C . SER A 1 189 ? 4.174 8.086 15.077 1.00 36.72 189 SER A C 1
ATOM 1469 O O . SER A 1 189 ? 3.978 9.297 14.975 1.00 36.72 189 SER A O 1
ATOM 1471 N N . ARG A 1 190 ? 4.522 7.367 14.002 1.00 36.84 190 ARG A N 1
ATOM 1472 C CA . ARG A 1 190 ? 4.610 7.948 12.650 1.00 36.84 190 ARG A CA 1
ATOM 1473 C C . ARG A 1 190 ? 3.325 7.674 11.883 1.00 36.84 190 ARG A C 1
ATOM 1475 O O . ARG A 1 190 ? 3.209 6.708 11.139 1.00 36.84 190 ARG A O 1
ATOM 1482 N N . GLY A 1 191 ? 2.342 8.539 12.110 1.00 41.53 191 GLY A N 1
ATOM 1483 C CA . GLY A 1 191 ? 1.054 8.484 11.438 1.00 41.53 191 GLY A CA 1
ATOM 1484 C C . GLY A 1 191 ? 1.162 8.691 9.936 1.00 41.53 191 GLY A C 1
ATOM 1485 O O . GLY A 1 191 ? 1.504 9.765 9.456 1.00 41.53 191 GLY A O 1
ATOM 1486 N N . VAL A 1 192 ? 0.829 7.644 9.199 1.00 42.94 192 VAL A N 1
ATOM 1487 C CA . VAL A 1 192 ? 0.680 7.661 7.748 1.00 42.94 192 VAL A CA 1
ATOM 1488 C C . VAL A 1 192 ? -0.682 8.259 7.413 1.00 42.94 192 VAL A C 1
ATOM 1490 O O . VAL A 1 192 ? -1.688 7.847 7.994 1.00 42.94 192 VAL A O 1
ATOM 1493 N N . ARG A 1 193 ? -0.743 9.220 6.484 1.00 45.09 193 ARG A N 1
ATOM 1494 C CA . ARG A 1 193 ? -2.022 9.722 5.953 1.00 45.09 193 ARG A CA 1
ATOM 1495 C C . ARG A 1 193 ? -2.820 8.559 5.351 1.00 45.09 193 ARG A C 1
ATOM 1497 O O . ARG A 1 193 ? -2.306 7.808 4.529 1.00 45.09 193 ARG A O 1
ATOM 1504 N N . GLN A 1 194 ? -4.061 8.391 5.804 1.00 53.88 194 GLN A N 1
ATOM 1505 C CA . GLN A 1 194 ? -4.849 7.177 5.586 1.00 53.88 194 GLN A CA 1
ATOM 1506 C C . GLN A 1 194 ? -5.835 7.324 4.430 1.00 53.88 194 GLN A C 1
ATOM 1508 O O . GLN A 1 194 ? -6.834 8.033 4.560 1.00 53.88 194 GLN A O 1
ATOM 1513 N N . ASN A 1 195 ? -5.613 6.582 3.344 1.00 54.81 195 ASN A N 1
ATOM 1514 C CA . ASN A 1 195 ? -6.590 6.448 2.267 1.00 54.81 195 ASN A CA 1
ATOM 1515 C C . ASN A 1 195 ? -7.140 5.024 2.217 1.00 54.81 195 ASN A C 1
ATOM 1517 O O . ASN A 1 195 ? -6.394 4.058 2.348 1.00 54.81 195 ASN A O 1
ATOM 1521 N N . LYS A 1 196 ? -8.456 4.905 2.000 1.00 61.72 196 LYS A N 1
ATOM 1522 C CA . LYS A 1 196 ? -9.191 3.624 1.978 1.00 61.72 196 LYS A CA 1
ATOM 1523 C C . LYS A 1 196 ? -8.744 2.679 0.855 1.00 61.72 196 LYS A C 1
ATOM 1525 O O . LYS A 1 196 ? -9.097 1.509 0.861 1.00 61.72 196 LYS A O 1
ATOM 1530 N N . ASN A 1 197 ? -8.019 3.209 -0.120 1.00 77.56 197 ASN A N 1
ATOM 1531 C CA . ASN A 1 197 ? -7.595 2.548 -1.341 1.00 77.56 197 ASN A CA 1
ATOM 1532 C C . ASN A 1 197 ? -6.074 2.316 -1.378 1.00 77.56 197 ASN A C 1
ATOM 1534 O O . ASN A 1 197 ? -5.494 2.238 -2.459 1.00 77.56 197 ASN A O 1
ATOM 1538 N N . VAL A 1 198 ? -5.409 2.230 -0.218 1.00 79.00 198 VAL A N 1
ATOM 1539 C CA . VAL A 1 198 ? -3.967 1.952 -0.126 1.00 79.00 198 VAL A CA 1
ATOM 1540 C C . VAL A 1 198 ? -3.708 0.729 0.744 1.00 79.00 198 VAL A C 1
ATOM 1542 O O . VAL A 1 198 ? -4.129 0.667 1.892 1.00 79.00 198 VAL A O 1
ATOM 1545 N N . LEU A 1 199 ? -2.961 -0.220 0.191 1.00 75.19 199 LEU A N 1
ATOM 1546 C CA . LEU A 1 199 ? -2.598 -1.498 0.783 1.00 75.19 199 LEU A CA 1
ATOM 1547 C C . LEU A 1 199 ? -1.106 -1.520 1.113 1.00 75.19 199 LEU A C 1
ATOM 1549 O O . LEU A 1 199 ? -0.281 -1.201 0.256 1.00 75.19 199 LEU A O 1
ATOM 1553 N N . PHE A 1 200 ? -0.743 -1.954 2.321 1.00 73.25 200 PHE A N 1
ATOM 1554 C CA . PHE A 1 200 ? 0.654 -2.048 2.758 1.00 73.25 200 PHE A CA 1
ATOM 1555 C C . PHE A 1 200 ? 1.101 -3.495 2.996 1.00 73.25 200 PHE A C 1
ATOM 1557 O O . PHE A 1 200 ? 0.494 -4.229 3.773 1.00 73.25 200 PHE A O 1
ATOM 1564 N N . ILE A 1 201 ? 2.225 -3.892 2.390 1.00 75.81 201 ILE A N 1
ATOM 1565 C CA . ILE A 1 201 ? 2.761 -5.263 2.449 1.00 75.81 201 ILE A CA 1
ATOM 1566 C C . ILE A 1 201 ? 4.220 -5.238 2.930 1.00 75.81 201 ILE A C 1
ATOM 1568 O O . ILE A 1 201 ? 5.151 -5.151 2.129 1.00 75.81 201 ILE A O 1
ATOM 1572 N N . SER A 1 202 ? 4.436 -5.289 4.251 1.00 66.38 202 SER A N 1
ATOM 1573 C CA . SER A 1 202 ? 5.749 -5.009 4.861 1.00 66.38 202 SER A CA 1
ATOM 1574 C C . SER A 1 202 ? 6.748 -6.159 5.010 1.00 66.38 202 SER A C 1
ATOM 1576 O O . SER A 1 202 ? 7.922 -5.892 5.244 1.00 66.38 202 SER A O 1
ATOM 1578 N N . ASN A 1 203 ? 6.329 -7.412 4.827 1.00 67.38 203 ASN A N 1
ATOM 1579 C CA . ASN A 1 203 ? 7.216 -8.582 4.865 1.00 67.38 203 ASN A CA 1
ATOM 1580 C C . ASN A 1 203 ? 7.055 -9.388 3.572 1.00 67.38 203 ASN A C 1
ATOM 1582 O O . ASN A 1 203 ? 6.334 -10.376 3.531 1.00 67.38 203 ASN A O 1
ATOM 1586 N N . LEU A 1 204 ? 7.628 -8.883 2.483 1.00 70.06 204 LEU A N 1
ATOM 1587 C CA . LEU A 1 204 ? 7.362 -9.405 1.148 1.00 70.06 204 LEU A CA 1
ATOM 1588 C C . LEU A 1 204 ? 8.296 -10.578 0.822 1.00 70.06 204 LEU A C 1
ATOM 1590 O O . LEU A 1 204 ? 9.456 -10.361 0.472 1.00 70.06 204 LEU A O 1
ATOM 1594 N N . SER A 1 205 ? 7.791 -11.812 0.899 1.00 74.88 205 SER A N 1
ATOM 1595 C CA . SER A 1 205 ? 8.531 -12.982 0.407 1.00 74.88 205 SER A CA 1
ATOM 1596 C C . SER A 1 205 ? 8.726 -12.923 -1.114 1.00 74.88 205 SER A C 1
ATOM 1598 O O . SER A 1 205 ? 7.956 -12.277 -1.829 1.00 74.88 205 SER A O 1
ATOM 1600 N N . ASN A 1 206 ? 9.707 -13.659 -1.645 1.00 75.31 206 ASN A N 1
ATOM 1601 C CA . ASN A 1 206 ? 9.948 -13.721 -3.094 1.00 75.31 206 ASN A CA 1
ATOM 1602 C C . ASN A 1 206 ? 8.723 -14.217 -3.881 1.00 75.31 206 ASN A C 1
ATOM 1604 O O . ASN A 1 206 ? 8.427 -13.700 -4.960 1.00 75.31 206 ASN A O 1
ATOM 1608 N N . ARG A 1 207 ? 7.968 -15.175 -3.328 1.00 70.38 207 ARG A N 1
ATOM 1609 C CA . ARG A 1 207 ? 6.735 -15.682 -3.947 1.00 70.38 207 ARG A CA 1
ATOM 1610 C C . ARG A 1 207 ? 5.664 -14.595 -4.027 1.00 70.38 207 ARG A C 1
ATOM 1612 O O . ARG A 1 207 ? 5.076 -14.399 -5.084 1.00 70.38 207 ARG A O 1
ATOM 1619 N N . GLN A 1 208 ? 5.447 -13.859 -2.940 1.00 71.12 208 GLN A N 1
ATOM 1620 C CA . GLN A 1 208 ? 4.472 -12.765 -2.914 1.00 71.12 208 GLN A CA 1
ATOM 1621 C C . GLN A 1 208 ? 4.890 -11.610 -3.810 1.00 71.12 208 GLN A C 1
ATOM 1623 O O . GLN A 1 208 ? 4.059 -11.045 -4.510 1.00 71.12 208 GLN A O 1
ATOM 1628 N N . LYS A 1 209 ? 6.184 -11.280 -3.831 1.00 81.06 209 LYS A N 1
ATOM 1629 C CA . LYS A 1 209 ? 6.731 -10.286 -4.751 1.00 81.06 209 LYS A CA 1
ATOM 1630 C C . LYS A 1 209 ? 6.431 -10.657 -6.199 1.00 81.06 209 LYS A C 1
ATOM 1632 O O . LYS A 1 209 ? 5.924 -9.824 -6.939 1.00 81.06 209 LYS A O 1
ATOM 1637 N N . THR A 1 210 ? 6.691 -11.910 -6.565 1.00 74.75 210 THR A N 1
ATOM 1638 C CA . THR A 1 210 ? 6.400 -12.443 -7.902 1.00 74.75 210 THR A CA 1
ATOM 1639 C C . THR A 1 210 ? 4.913 -12.333 -8.222 1.00 74.75 210 THR A C 1
ATOM 1641 O O . THR A 1 210 ? 4.556 -11.809 -9.271 1.00 74.75 210 THR A O 1
ATOM 1644 N N . LEU A 1 211 ? 4.042 -12.744 -7.295 1.00 71.06 211 LEU A N 1
ATOM 1645 C CA . LEU A 1 211 ? 2.596 -12.656 -7.482 1.00 71.06 211 LEU A CA 1
ATOM 1646 C C . LEU A 1 211 ? 2.132 -11.209 -7.685 1.00 71.06 211 LEU A C 1
ATOM 1648 O O . LEU A 1 211 ? 1.374 -10.938 -8.610 1.00 71.06 211 LEU A O 1
ATOM 1652 N N . LEU A 1 212 ? 2.606 -10.268 -6.865 1.00 76.69 212 LEU A N 1
ATOM 1653 C CA . LEU A 1 212 ? 2.260 -8.853 -7.011 1.00 76.69 212 LEU A CA 1
ATOM 1654 C C . LEU A 1 212 ? 2.720 -8.291 -8.356 1.00 76.69 212 LEU A C 1
ATOM 1656 O O . LEU A 1 212 ? 1.954 -7.595 -9.012 1.00 76.69 212 LEU A O 1
ATOM 1660 N N . LEU A 1 213 ? 3.943 -8.613 -8.780 1.00 81.81 213 LEU A N 1
ATOM 1661 C CA . LEU A 1 213 ? 4.476 -8.181 -10.072 1.00 81.81 213 LEU A CA 1
ATOM 1662 C C . LEU A 1 213 ? 3.665 -8.731 -11.256 1.00 81.81 213 LEU A C 1
ATOM 1664 O O . LEU A 1 213 ? 3.546 -8.051 -12.267 1.00 81.81 213 LEU A O 1
ATOM 1668 N N . GLN A 1 214 ? 3.100 -9.933 -11.123 1.00 78.31 214 GLN A N 1
ATOM 1669 C CA . GLN A 1 214 ? 2.293 -10.583 -12.162 1.00 78.31 214 GLN A CA 1
ATOM 1670 C C . GLN A 1 214 ? 0.823 -10.150 -12.174 1.00 78.31 214 GLN A C 1
ATOM 1672 O O . GLN A 1 214 ? 0.158 -10.293 -13.196 1.00 78.31 214 GLN A O 1
ATOM 1677 N N . THR A 1 215 ? 0.296 -9.676 -11.043 1.00 77.75 215 THR A N 1
ATOM 1678 C CA . THR A 1 215 ? -1.141 -9.389 -10.875 1.00 77.75 215 THR A CA 1
ATOM 1679 C C . THR A 1 215 ? -1.462 -7.902 -10.803 1.00 77.75 215 THR A C 1
ATOM 1681 O O . THR A 1 215 ? -2.600 -7.514 -11.058 1.00 77.75 215 THR A O 1
ATOM 1684 N N . ALA A 1 216 ? -0.489 -7.050 -10.469 1.00 86.00 216 ALA A N 1
ATOM 1685 C CA . ALA A 1 216 ? -0.687 -5.611 -10.516 1.00 86.00 216 ALA A CA 1
ATOM 1686 C C . ALA A 1 216 ? -0.933 -5.144 -11.955 1.00 86.00 216 ALA A C 1
ATOM 1688 O O . ALA A 1 216 ? -0.332 -5.649 -12.896 1.00 86.00 216 ALA A O 1
ATOM 1689 N N . ASN A 1 217 ? -1.776 -4.123 -12.118 1.00 91.38 217 ASN A N 1
ATOM 1690 C CA . ASN A 1 217 ? -2.004 -3.524 -13.433 1.00 91.38 217 ASN A CA 1
ATOM 1691 C C . ASN A 1 217 ? -0.862 -2.588 -13.835 1.00 91.38 217 ASN A C 1
ATOM 1693 O O . ASN A 1 217 ? -0.420 -2.626 -14.976 1.00 91.38 217 ASN A O 1
ATOM 1697 N N . PHE A 1 218 ? -0.374 -1.764 -12.897 1.00 97.38 218 PHE A N 1
ATOM 1698 C CA . PHE A 1 218 ? 0.641 -0.735 -13.155 1.00 97.38 218 PHE A CA 1
ATOM 1699 C C . PHE A 1 218 ? 1.722 -0.713 -12.074 1.00 97.38 218 PHE A C 1
ATOM 1701 O O . PHE A 1 218 ? 1.438 -0.908 -10.884 1.00 97.38 218 PHE A O 1
ATOM 1708 N N . ALA A 1 219 ? 2.950 -0.382 -12.464 1.00 97.81 219 ALA A N 1
ATOM 1709 C CA . ALA A 1 219 ? 4.054 -0.072 -11.563 1.00 97.81 219 ALA A CA 1
ATOM 1710 C C . ALA A 1 219 ? 4.229 1.440 -11.420 1.00 97.81 219 ALA A C 1
ATOM 1712 O O . ALA A 1 219 ? 4.150 2.189 -12.391 1.00 97.81 219 ALA A O 1
ATOM 1713 N N . LEU A 1 220 ? 4.512 1.880 -10.198 1.00 98.06 220 LEU A N 1
ATOM 1714 C CA . LEU A 1 220 ? 4.862 3.255 -9.875 1.00 98.06 220 LEU A CA 1
ATOM 1715 C C . LEU A 1 220 ? 6.310 3.295 -9.393 1.00 98.06 220 LEU A C 1
ATOM 1717 O O . LEU A 1 220 ? 6.722 2.482 -8.562 1.00 98.06 220 LEU A O 1
ATOM 1721 N N . ASN A 1 221 ? 7.067 4.275 -9.873 1.00 97.56 221 ASN A N 1
ATOM 1722 C CA . ASN A 1 221 ? 8.386 4.632 -9.367 1.00 97.56 221 ASN A CA 1
ATOM 1723 C C . ASN A 1 221 ? 8.522 6.164 -9.223 1.00 97.56 221 ASN A C 1
ATOM 1725 O O . ASN A 1 221 ? 9.265 6.796 -9.979 1.00 97.56 221 ASN A O 1
ATOM 1729 N N . PRO A 1 222 ? 7.801 6.788 -8.269 1.00 96.69 222 PRO A N 1
ATOM 1730 C CA . PRO A 1 222 ? 7.843 8.230 -8.046 1.00 96.69 222 PRO A CA 1
ATOM 1731 C C . PRO A 1 222 ? 9.095 8.628 -7.247 1.00 96.69 222 PRO A C 1
ATOM 1733 O O . PRO A 1 222 ? 9.009 9.096 -6.117 1.00 96.69 222 PRO A O 1
ATOM 1736 N N . ILE A 1 223 ? 10.287 8.387 -7.798 1.00 96.19 223 ILE A N 1
ATOM 1737 C CA . ILE A 1 223 ? 11.565 8.650 -7.118 1.00 96.19 223 ILE A CA 1
ATOM 1738 C C . ILE A 1 223 ? 12.206 9.912 -7.692 1.00 96.19 223 ILE A C 1
ATOM 1740 O O . ILE A 1 223 ? 12.672 9.896 -8.822 1.00 96.19 223 ILE A O 1
ATOM 1744 N N . SER A 1 224 ? 12.280 11.005 -6.934 1.00 91.44 224 SER A N 1
ATOM 1745 C CA . SER A 1 224 ? 12.906 12.267 -7.384 1.00 91.44 224 SER A CA 1
ATOM 1746 C C . SER A 1 224 ? 14.308 12.523 -6.835 1.00 91.44 224 SER A C 1
ATOM 1748 O O . SER A 1 224 ? 14.935 13.510 -7.208 1.00 91.44 224 SER A O 1
ATOM 1750 N N . LEU A 1 225 ? 14.796 11.675 -5.929 1.00 86.56 225 LEU A N 1
ATOM 1751 C CA . LEU A 1 225 ? 16.096 11.837 -5.284 1.00 86.56 225 LEU A CA 1
ATOM 1752 C C . LEU A 1 225 ? 16.670 10.505 -4.803 1.00 86.56 225 LEU A C 1
ATOM 1754 O O . LEU A 1 225 ? 15.981 9.485 -4.785 1.00 86.56 225 LEU A O 1
ATOM 1758 N N . GLY A 1 226 ? 17.924 10.545 -4.353 1.00 81.69 226 GLY A N 1
ATOM 1759 C CA . GLY A 1 226 ? 18.634 9.419 -3.747 1.00 81.69 226 GLY A CA 1
ATOM 1760 C C . GLY A 1 226 ? 19.784 8.909 -4.612 1.00 81.69 226 GLY A C 1
ATOM 1761 O O . GLY A 1 226 ? 19.743 8.972 -5.834 1.00 81.69 226 GLY A O 1
ATOM 1762 N N . SER A 1 227 ? 20.835 8.395 -3.981 1.00 71.06 227 SER A N 1
ATOM 1763 C CA . SER A 1 227 ? 22.044 7.946 -4.683 1.00 71.06 227 SER A CA 1
ATOM 1764 C C . SER A 1 227 ? 21.927 6.529 -5.258 1.00 71.06 227 SER A C 1
ATOM 1766 O O . SER A 1 227 ? 22.541 6.241 -6.283 1.00 71.06 227 SER A O 1
ATOM 1768 N N . GLY A 1 228 ? 21.100 5.662 -4.666 1.00 71.38 228 GLY A N 1
ATOM 1769 C CA . GLY A 1 228 ? 20.996 4.245 -5.036 1.00 71.38 228 GLY A CA 1
ATOM 1770 C C . GLY A 1 228 ? 20.327 3.963 -6.387 1.00 71.38 228 GLY A C 1
ATOM 1771 O O . GLY A 1 228 ? 19.466 4.716 -6.845 1.00 71.38 228 GLY A O 1
ATOM 1772 N N . SER A 1 229 ? 20.700 2.845 -7.012 1.00 69.62 229 SER A N 1
ATOM 1773 C CA . SER A 1 229 ? 20.108 2.369 -8.268 1.00 69.62 229 SER A CA 1
ATOM 1774 C C . SER A 1 229 ? 18.640 1.976 -8.078 1.00 69.62 229 SER A C 1
ATOM 1776 O O . SER A 1 229 ? 18.287 1.297 -7.111 1.00 69.62 229 SER A O 1
ATOM 1778 N N . ASN A 1 230 ? 17.767 2.358 -9.015 1.00 85.69 230 ASN A N 1
ATOM 1779 C CA . ASN A 1 230 ? 16.339 2.023 -8.980 1.00 85.69 230 ASN A CA 1
ATOM 1780 C C . ASN A 1 230 ? 16.090 0.573 -9.422 1.00 85.69 230 ASN A C 1
ATOM 1782 O O . ASN A 1 230 ? 15.360 0.330 -10.375 1.00 85.69 230 ASN A O 1
ATOM 1786 N N . VAL A 1 231 ? 16.683 -0.401 -8.721 1.00 86.56 231 VAL A N 1
ATOM 1787 C CA . VAL A 1 231 ? 16.704 -1.821 -9.131 1.00 86.56 231 VAL A CA 1
ATOM 1788 C C . VAL A 1 231 ? 15.297 -2.394 -9.359 1.00 86.56 231 VAL A C 1
ATOM 1790 O O . VAL A 1 231 ? 15.094 -3.204 -10.257 1.00 86.56 231 VAL A O 1
ATOM 1793 N N . LYS A 1 232 ? 14.298 -1.896 -8.619 1.00 91.81 232 LYS A N 1
ATOM 1794 C CA . LYS A 1 232 ? 12.877 -2.242 -8.794 1.00 91.81 232 LYS A CA 1
ATOM 1795 C C . LYS A 1 232 ? 12.360 -2.024 -10.225 1.00 91.81 232 LYS A C 1
ATOM 1797 O O . LYS A 1 232 ? 11.455 -2.729 -10.651 1.00 91.81 232 LYS A O 1
ATOM 1802 N N . MET A 1 233 ? 12.938 -1.079 -10.972 1.00 95.69 233 MET A N 1
ATOM 1803 C CA . MET A 1 233 ? 12.561 -0.812 -12.361 1.00 95.69 233 MET A CA 1
ATOM 1804 C C . MET A 1 233 ? 12.857 -2.003 -13.268 1.00 95.69 233 MET A C 1
ATOM 1806 O O . MET A 1 233 ? 12.036 -2.312 -14.123 1.00 95.69 233 MET A O 1
ATOM 1810 N N . PHE A 1 234 ? 13.972 -2.711 -13.057 1.00 93.75 234 PHE A N 1
ATOM 1811 C CA . PHE A 1 234 ? 14.261 -3.929 -13.818 1.00 93.75 234 PHE A CA 1
ATOM 1812 C C . PHE A 1 234 ? 13.194 -4.989 -13.567 1.00 93.75 234 PHE A C 1
ATOM 1814 O O . PHE A 1 234 ? 12.721 -5.613 -14.506 1.00 93.75 234 PHE A O 1
ATOM 1821 N N . GLU A 1 235 ? 12.765 -5.151 -12.316 1.00 92.75 235 GLU A N 1
ATOM 1822 C CA . GLU A 1 235 ? 11.743 -6.134 -11.952 1.00 92.75 235 GLU A CA 1
ATOM 1823 C C . GLU A 1 235 ? 10.372 -5.780 -12.531 1.00 92.75 235 GLU A C 1
ATOM 1825 O O . GLU A 1 235 ? 9.671 -6.664 -13.022 1.00 92.75 235 GLU A O 1
ATOM 1830 N N . TYR A 1 236 ? 10.000 -4.497 -12.525 1.00 97.56 236 TYR A N 1
ATOM 1831 C CA . TYR A 1 236 ? 8.756 -4.029 -13.137 1.00 97.56 236 TYR A CA 1
ATOM 1832 C C . TYR A 1 236 ? 8.746 -4.281 -14.644 1.00 97.56 236 TYR A C 1
ATOM 1834 O O . TYR A 1 236 ? 7.832 -4.923 -15.163 1.00 97.56 236 TYR A O 1
ATOM 1842 N N . LEU A 1 237 ? 9.795 -3.832 -15.335 1.00 96.62 237 LEU A N 1
ATOM 1843 C CA . LEU A 1 237 ? 9.914 -3.968 -16.781 1.00 96.62 237 LEU A CA 1
ATOM 1844 C C . LEU A 1 237 ? 10.026 -5.442 -17.192 1.00 96.62 237 LEU A C 1
ATOM 1846 O O . LEU A 1 237 ? 9.319 -5.871 -18.098 1.00 96.62 237 LEU A O 1
ATOM 1850 N N . ALA A 1 238 ? 10.819 -6.256 -16.488 1.00 93.25 238 ALA A N 1
ATOM 1851 C CA . ALA A 1 238 ? 10.987 -7.680 -16.795 1.00 93.25 238 ALA A CA 1
ATOM 1852 C C . ALA A 1 238 ? 9.687 -8.471 -16.600 1.00 93.25 238 ALA A C 1
ATOM 1854 O O . ALA A 1 238 ? 9.418 -9.425 -17.334 1.00 93.25 238 ALA A O 1
ATOM 1855 N N . SER A 1 239 ? 8.852 -8.041 -15.651 1.00 91.44 239 SER A N 1
ATOM 1856 C CA . SER A 1 239 ? 7.523 -8.617 -15.422 1.00 91.44 239 SER A CA 1
ATOM 1857 C C . SER A 1 239 ? 6.493 -8.174 -16.467 1.00 91.44 239 SER A C 1
ATOM 1859 O O . SER A 1 239 ? 5.372 -8.671 -16.455 1.00 91.44 239 SER A O 1
ATOM 1861 N N . GLY A 1 240 ? 6.860 -7.278 -17.392 1.00 93.88 240 GLY A N 1
ATOM 1862 C CA . GLY A 1 240 ? 5.945 -6.714 -18.382 1.00 93.88 240 GLY A CA 1
ATOM 1863 C C . GLY A 1 240 ? 4.895 -5.801 -17.753 1.00 93.88 240 GLY A C 1
ATOM 1864 O O . GLY A 1 240 ? 3.785 -5.710 -18.262 1.00 93.88 240 GLY A O 1
ATOM 1865 N N . LEU A 1 241 ? 5.215 -5.154 -16.631 1.00 96.06 241 LEU A N 1
ATOM 1866 C CA . LEU A 1 241 ? 4.284 -4.285 -15.928 1.00 96.06 241 LEU A CA 1
ATOM 1867 C C . LEU A 1 241 ? 4.366 -2.865 -16.518 1.00 96.06 241 LEU A C 1
ATOM 1869 O O . LEU A 1 241 ? 5.439 -2.251 -16.440 1.00 96.06 241 LEU A O 1
ATOM 1873 N N . PRO A 1 242 ? 3.278 -2.299 -17.083 1.00 98.12 242 PRO A N 1
ATOM 1874 C CA . PRO A 1 242 ? 3.278 -0.913 -17.537 1.00 98.12 242 PRO A CA 1
ATOM 1875 C C . PRO A 1 242 ? 3.701 0.010 -16.391 1.00 98.12 242 PRO A C 1
ATOM 1877 O O . PRO A 1 242 ? 3.096 0.022 -15.315 1.00 98.12 242 PRO A O 1
ATOM 1880 N N . THR A 1 243 ? 4.798 0.734 -16.601 1.00 98.38 243 THR A N 1
ATOM 1881 C CA . THR A 1 243 ? 5.509 1.434 -15.529 1.00 98.38 243 THR A CA 1
ATOM 1882 C C . THR A 1 243 ? 5.443 2.941 -15.729 1.00 98.38 243 THR A C 1
ATOM 1884 O O . THR A 1 243 ? 5.747 3.443 -16.810 1.00 98.38 243 THR A O 1
ATOM 1887 N N . ILE A 1 244 ? 5.091 3.662 -14.663 1.00 98.50 244 ILE A N 1
ATOM 1888 C CA . ILE A 1 244 ? 5.192 5.120 -14.571 1.00 98.50 244 ILE A CA 1
ATOM 1889 C C . ILE A 1 244 ? 6.361 5.454 -13.645 1.00 98.50 244 ILE A C 1
ATOM 1891 O O . ILE A 1 244 ? 6.406 5.004 -12.497 1.00 98.50 244 ILE A O 1
ATOM 1895 N N . THR A 1 245 ? 7.301 6.258 -14.122 1.00 98.19 245 THR A N 1
ATOM 1896 C CA . THR A 1 245 ? 8.489 6.681 -13.374 1.00 98.19 245 THR A CA 1
ATOM 1897 C C . THR A 1 245 ? 8.741 8.171 -13.575 1.00 98.19 245 THR A C 1
ATOM 1899 O O . THR A 1 245 ? 8.279 8.760 -14.543 1.00 98.19 245 THR A O 1
ATOM 1902 N N . THR A 1 246 ? 9.492 8.792 -12.677 1.00 97.75 246 THR A N 1
ATOM 1903 C CA . THR A 1 246 ? 10.091 10.117 -12.910 1.00 97.75 246 THR A CA 1
ATOM 1904 C C . THR A 1 246 ? 11.290 10.008 -13.854 1.00 97.75 246 THR A C 1
ATOM 1906 O O . THR A 1 246 ? 11.854 8.918 -14.030 1.00 97.75 246 THR A O 1
ATOM 1909 N N . SER A 1 247 ? 11.745 11.146 -14.383 1.00 95.81 247 SER A N 1
ATOM 1910 C CA . SER A 1 247 ? 12.993 11.246 -15.152 1.00 95.81 247 SER A CA 1
ATOM 1911 C C . SER A 1 247 ? 14.186 10.783 -14.311 1.00 95.81 247 SER A C 1
ATOM 1913 O O . SER A 1 247 ? 15.015 9.988 -14.752 1.00 95.81 247 SER A O 1
ATOM 1915 N N . PHE A 1 248 ? 14.221 11.193 -13.038 1.00 95.81 248 PHE A N 1
ATOM 1916 C CA . PHE A 1 248 ? 15.232 10.742 -12.080 1.00 95.81 248 PHE A CA 1
ATOM 1917 C C . PHE A 1 248 ? 15.143 9.232 -11.804 1.00 95.81 248 PHE A C 1
ATOM 1919 O O . PHE A 1 248 ? 16.157 8.546 -11.690 1.00 95.81 248 PHE A O 1
ATOM 1926 N N . GLY A 1 249 ? 13.931 8.688 -11.718 1.00 95.00 249 GLY A N 1
ATOM 1927 C CA . GLY A 1 249 ? 13.675 7.270 -11.497 1.00 95.00 249 GLY A CA 1
ATOM 1928 C C . GLY A 1 249 ? 14.173 6.385 -12.645 1.00 95.00 249 GLY A C 1
ATOM 1929 O O . GLY A 1 249 ? 14.641 5.275 -12.393 1.00 95.00 249 GLY A O 1
ATOM 1930 N N . ALA A 1 250 ? 14.122 6.905 -13.875 1.00 94.94 250 ALA A N 1
ATOM 1931 C CA . ALA A 1 250 ? 14.522 6.230 -15.110 1.00 94.94 250 ALA A CA 1
ATOM 1932 C C . ALA A 1 250 ? 16.034 6.273 -15.406 1.00 94.94 250 ALA A C 1
ATOM 1934 O O . ALA A 1 250 ? 16.488 5.667 -16.377 1.00 94.94 250 ALA A O 1
ATOM 1935 N N . ARG A 1 251 ? 16.829 6.994 -14.605 1.00 92.19 251 ARG A N 1
ATOM 1936 C CA . ARG A 1 251 ? 18.269 7.170 -14.850 1.00 92.19 251 ARG A CA 1
ATOM 1937 C C . ARG A 1 251 ? 19.007 5.830 -14.979 1.00 92.19 251 ARG A C 1
ATOM 1939 O O . ARG A 1 251 ? 18.790 4.917 -14.183 1.00 92.19 251 ARG A O 1
ATOM 1946 N N . GLY A 1 252 ? 19.910 5.742 -15.956 1.00 88.06 252 GLY A N 1
ATOM 1947 C CA . GLY A 1 252 ? 20.732 4.551 -16.209 1.00 88.06 252 GLY A CA 1
ATOM 1948 C C . GLY A 1 252 ? 20.002 3.382 -16.883 1.00 88.06 252 GLY A C 1
ATOM 1949 O O . GLY A 1 252 ? 20.579 2.303 -16.984 1.00 88.06 252 GLY A O 1
ATOM 1950 N N . LEU A 1 253 ? 18.753 3.579 -17.322 1.00 89.88 253 LEU A N 1
ATOM 1951 C CA . LEU A 1 253 ? 17.946 2.556 -17.994 1.00 89.88 253 LEU A CA 1
ATOM 1952 C C . LEU A 1 253 ? 17.693 2.846 -19.477 1.00 89.88 253 LEU A C 1
ATOM 1954 O O . LEU A 1 253 ? 17.029 2.041 -20.112 1.00 89.88 253 LEU A O 1
ATOM 1958 N N . ASP A 1 254 ? 18.157 3.973 -20.026 1.00 92.31 254 ASP A N 1
ATOM 1959 C CA . ASP A 1 254 ? 17.974 4.363 -21.438 1.00 92.31 254 ASP A CA 1
ATOM 1960 C C . ASP A 1 254 ? 16.534 4.185 -21.960 1.00 92.31 254 ASP A C 1
ATOM 1962 O O . ASP A 1 254 ? 16.304 3.661 -23.051 1.00 92.31 254 ASP A O 1
ATOM 1966 N N . LEU A 1 255 ? 15.550 4.582 -21.146 1.00 95.06 255 LEU A N 1
ATOM 1967 C CA . LEU A 1 255 ? 14.131 4.483 -21.488 1.00 95.06 255 LEU A CA 1
ATOM 1968 C C . LEU A 1 255 ? 13.693 5.679 -22.335 1.00 95.06 255 LEU A C 1
ATOM 1970 O O . LEU A 1 255 ? 14.085 6.817 -22.080 1.00 95.06 255 LEU A O 1
ATOM 1974 N N . THR A 1 256 ? 12.812 5.425 -23.296 1.00 97.25 256 THR A N 1
ATOM 1975 C CA . THR A 1 256 ? 12.104 6.445 -24.068 1.00 97.25 256 THR A CA 1
ATOM 1976 C C . THR A 1 256 ? 10.671 6.562 -23.552 1.00 97.25 256 THR A C 1
ATOM 1978 O O . THR A 1 256 ? 9.963 5.560 -23.401 1.00 97.25 256 THR A O 1
ATOM 1981 N N . ASP A 1 257 ? 10.247 7.795 -23.263 1.00 97.88 257 ASP A N 1
ATOM 1982 C CA . ASP A 1 257 ? 8.889 8.084 -22.802 1.00 97.88 257 ASP A CA 1
ATOM 1983 C C . ASP A 1 257 ? 7.839 7.618 -23.821 1.00 97.88 257 ASP A C 1
ATOM 1985 O O . ASP A 1 257 ? 7.996 7.819 -25.023 1.00 97.88 257 ASP A O 1
ATOM 1989 N N . GLY A 1 258 ? 6.775 6.975 -23.341 1.00 96.88 258 GLY A N 1
ATOM 1990 C CA . GLY A 1 258 ? 5.705 6.439 -24.186 1.00 96.88 258 GLY A CA 1
ATOM 1991 C C . GLY A 1 258 ? 6.059 5.143 -24.919 1.00 96.88 258 GLY A C 1
ATOM 1992 O O . GLY A 1 258 ? 5.180 4.558 -25.548 1.00 96.88 258 GLY A O 1
ATOM 1993 N N . HIS A 1 259 ? 7.304 4.665 -24.819 1.00 97.38 259 HIS A N 1
ATOM 1994 C CA . HIS A 1 259 ? 7.750 3.454 -25.504 1.00 97.38 259 HIS A CA 1
ATOM 1995 C C . HIS A 1 259 ? 7.990 2.289 -24.536 1.00 97.38 259 HIS A C 1
ATOM 1997 O O . HIS A 1 259 ? 7.274 1.295 -24.610 1.00 97.38 259 HIS A O 1
ATOM 2003 N N . GLN A 1 260 ? 8.941 2.403 -23.599 1.00 98.00 260 GLN A N 1
ATOM 2004 C CA . GLN A 1 260 ? 9.204 1.368 -22.580 1.00 98.00 260 GLN A CA 1
ATOM 2005 C C . GLN A 1 260 ? 8.510 1.653 -21.241 1.00 98.00 260 GLN A C 1
ATOM 2007 O O . GLN A 1 260 ? 8.214 0.737 -20.477 1.00 98.00 260 GLN A O 1
ATOM 2012 N N . ALA A 1 261 ? 8.287 2.929 -20.932 1.00 98.19 261 ALA A N 1
ATOM 2013 C CA . ALA A 1 261 ? 7.641 3.402 -19.712 1.00 98.19 261 ALA A CA 1
ATOM 2014 C C . ALA A 1 261 ? 7.007 4.777 -19.967 1.00 98.19 261 ALA A C 1
ATOM 2016 O O . ALA A 1 261 ? 7.377 5.465 -20.919 1.00 98.19 261 ALA A O 1
ATOM 2017 N N . LEU A 1 262 ? 6.094 5.207 -19.096 1.00 98.44 262 LEU A N 1
ATOM 2018 C CA . LEU A 1 262 ? 5.690 6.612 -19.030 1.00 98.44 262 LEU A CA 1
ATOM 2019 C C . LEU A 1 262 ? 6.606 7.358 -18.059 1.00 98.44 262 LEU A C 1
ATOM 2021 O O . LEU A 1 262 ? 6.696 7.008 -16.881 1.00 98.44 262 LEU A O 1
ATOM 2025 N N . ILE A 1 263 ? 7.269 8.402 -18.547 1.00 98.00 263 ILE A N 1
ATOM 2026 C CA . ILE A 1 263 ? 8.176 9.250 -17.778 1.00 98.00 263 ILE A CA 1
ATOM 2027 C C . ILE A 1 263 ? 7.446 10.544 -17.425 1.00 98.00 263 ILE A C 1
ATOM 2029 O O . ILE A 1 263 ? 7.236 11.423 -18.261 1.00 98.00 263 ILE A O 1
ATOM 2033 N N . ARG A 1 264 ? 7.019 10.674 -16.172 1.00 96.88 264 ARG A N 1
ATOM 2034 C CA . ARG A 1 264 ? 6.319 11.854 -15.662 1.00 96.88 264 ARG A CA 1
ATOM 2035 C C . ARG A 1 264 ? 6.991 12.327 -14.390 1.00 96.88 264 ARG A C 1
ATOM 2037 O O . ARG A 1 264 ? 7.020 11.610 -13.400 1.00 96.88 264 ARG A O 1
ATOM 2044 N N . ASP A 1 265 ? 7.496 13.552 -14.399 1.00 94.12 265 ASP A N 1
ATOM 2045 C CA . ASP A 1 265 ? 7.896 14.220 -13.162 1.00 94.12 265 ASP A CA 1
ATOM 2046 C C . ASP A 1 265 ? 6.673 14.799 -12.441 1.00 94.12 265 ASP A C 1
ATOM 2048 O O . ASP A 1 265 ? 5.619 15.035 -13.047 1.00 94.12 265 ASP A O 1
ATOM 2052 N N . PHE A 1 266 ? 6.809 15.007 -11.132 1.00 87.62 266 PHE A N 1
ATOM 2053 C CA . PHE A 1 266 ? 5.730 15.508 -10.287 1.00 87.62 266 PHE A CA 1
ATOM 2054 C C . PHE A 1 266 ? 5.141 16.826 -10.813 1.00 87.62 266 PHE A C 1
ATOM 2056 O O . PHE A 1 266 ? 5.893 17.664 -11.314 1.00 87.62 266 PHE A O 1
ATOM 2063 N N . PRO A 1 267 ? 3.815 17.035 -10.689 1.00 88.12 267 PRO A N 1
ATOM 2064 C CA . PRO A 1 267 ? 2.805 16.149 -10.084 1.00 88.12 267 PRO A CA 1
ATOM 2065 C C . PRO A 1 267 ? 2.100 15.187 -11.075 1.00 88.12 267 PRO A C 1
ATOM 2067 O O . PRO A 1 267 ? 1.110 14.556 -10.717 1.00 88.12 267 PRO A O 1
ATOM 2070 N N . ARG A 1 268 ? 2.601 15.024 -12.311 1.00 92.12 268 ARG A N 1
ATOM 2071 C CA . ARG A 1 268 ? 1.867 14.470 -13.480 1.00 92.12 268 ARG A CA 1
ATOM 2072 C C . ARG A 1 268 ? 1.595 12.955 -13.484 1.00 92.12 268 ARG A C 1
ATOM 2074 O O . ARG A 1 268 ? 1.223 12.377 -14.505 1.00 92.12 268 ARG A O 1
ATOM 2081 N N . PHE A 1 269 ? 1.783 12.274 -12.358 1.00 96.00 269 PHE A N 1
ATOM 2082 C CA . PHE A 1 269 ? 1.493 10.839 -12.240 1.00 96.00 269 PHE A CA 1
ATOM 2083 C C . PHE A 1 269 ? 0.003 10.537 -12.379 1.00 96.00 269 PHE A C 1
ATOM 2085 O O . PHE A 1 269 ? -0.377 9.459 -12.838 1.00 96.00 269 PHE A O 1
ATOM 2092 N N . ASN A 1 270 ? -0.843 11.488 -11.989 1.00 92.75 270 ASN A N 1
ATOM 2093 C CA . ASN A 1 270 ? -2.279 11.314 -12.035 1.00 92.75 270 ASN A CA 1
ATOM 2094 C C . ASN A 1 270 ? -2.820 11.198 -13.471 1.00 92.75 270 ASN A C 1
ATOM 2096 O O . ASN A 1 270 ? -3.634 10.329 -13.779 1.00 92.75 270 ASN A O 1
ATOM 2100 N N . GLU A 1 271 ? -2.322 12.042 -14.365 1.00 93.69 271 GLU A N 1
ATOM 2101 C CA . GLU A 1 271 ? -2.648 12.012 -15.790 1.00 93.69 271 GLU A CA 1
ATOM 2102 C C . GLU A 1 271 ? -2.175 10.708 -16.440 1.00 93.69 271 GLU A C 1
ATOM 2104 O O . GLU A 1 271 ? -2.926 10.079 -17.186 1.00 93.69 271 GLU A O 1
ATOM 2109 N N . ALA A 1 272 ? -0.964 10.246 -16.107 1.00 95.94 272 ALA A N 1
ATOM 2110 C CA . ALA A 1 272 ? -0.438 8.987 -16.631 1.00 95.94 272 ALA A CA 1
ATOM 2111 C C . ALA A 1 272 ? -1.253 7.771 -16.181 1.00 95.94 272 ALA A C 1
ATOM 2113 O O . ALA A 1 272 ? -1.551 6.909 -17.002 1.00 95.94 272 ALA A O 1
ATOM 2114 N N . LEU A 1 273 ? -1.667 7.708 -14.912 1.00 96.38 273 LEU A N 1
ATOM 2115 C CA . LEU A 1 273 ? -2.528 6.627 -14.423 1.00 96.38 273 LEU A CA 1
ATOM 2116 C C . LEU A 1 273 ? -3.890 6.607 -15.129 1.00 96.38 273 LEU A C 1
ATOM 2118 O O . LEU A 1 273 ? -4.356 5.533 -15.502 1.00 96.38 273 LEU A O 1
ATOM 2122 N N . ARG A 1 274 ? -4.508 7.775 -15.362 1.00 95.62 274 ARG A N 1
ATOM 2123 C CA . ARG A 1 274 ? -5.765 7.870 -16.130 1.00 95.62 274 ARG A CA 1
ATOM 2124 C C . ARG A 1 274 ? -5.578 7.458 -17.589 1.00 95.62 274 ARG A C 1
ATOM 2126 O O . ARG A 1 274 ? -6.413 6.733 -18.115 1.00 95.62 274 ARG A O 1
ATOM 2133 N N . THR A 1 275 ? -4.473 7.876 -18.205 1.00 95.56 275 THR A N 1
ATOM 2134 C CA . THR A 1 275 ? -4.115 7.494 -19.579 1.00 95.56 275 THR A CA 1
ATOM 2135 C C . THR A 1 275 ? -3.977 5.980 -19.689 1.00 95.56 275 THR A C 1
ATOM 2137 O O . THR A 1 275 ? -4.634 5.369 -20.522 1.00 95.56 275 THR A O 1
ATOM 2140 N N . LEU A 1 276 ? -3.194 5.357 -18.799 1.00 95.88 276 LEU A N 1
ATOM 2141 C CA . LEU A 1 276 ? -3.037 3.904 -18.798 1.00 95.88 276 LEU A CA 1
ATOM 2142 C C . LEU A 1 276 ? -4.369 3.203 -18.566 1.00 95.88 276 LEU A C 1
ATOM 2144 O O . LEU A 1 276 ? -4.692 2.297 -19.318 1.00 95.88 276 LEU A O 1
ATOM 2148 N N . ALA A 1 277 ? -5.168 3.627 -17.585 1.00 94.19 277 ALA A N 1
ATOM 2149 C CA . ALA A 1 277 ? -6.454 2.992 -17.307 1.00 94.19 277 ALA A CA 1
ATOM 2150 C C . ALA A 1 277 ? -7.441 3.050 -18.488 1.00 94.19 277 ALA A C 1
ATOM 2152 O O . ALA A 1 277 ? -8.267 2.149 -18.615 1.00 94.19 277 ALA A O 1
ATOM 2153 N N . GLY A 1 278 ? -7.346 4.071 -19.347 1.00 95.62 278 GLY A N 1
ATOM 2154 C CA . GLY A 1 278 ? -8.189 4.225 -20.535 1.00 95.62 278 GLY A CA 1
ATOM 2155 C C . GLY A 1 278 ? -7.648 3.587 -21.820 1.00 95.62 278 GLY A C 1
ATOM 2156 O O . GLY A 1 278 ? -8.408 3.463 -22.775 1.00 95.62 278 GLY A O 1
ATOM 2157 N N . ASP A 1 279 ? -6.374 3.182 -21.865 1.00 97.31 279 ASP A N 1
ATOM 2158 C CA . ASP A 1 279 ? -5.702 2.756 -23.100 1.00 97.31 279 ASP A CA 1
ATOM 2159 C C . ASP A 1 279 ? -4.996 1.399 -22.941 1.00 97.31 279 ASP A C 1
ATOM 2161 O O . ASP A 1 279 ? -3.839 1.290 -22.526 1.00 97.31 279 ASP A O 1
ATOM 2165 N N . VAL A 1 280 ? -5.719 0.330 -23.282 1.00 95.50 280 VAL A N 1
ATOM 2166 C CA . VAL A 1 280 ? -5.231 -1.056 -23.197 1.00 95.50 280 VAL A CA 1
ATOM 2167 C C . VAL A 1 280 ? -4.104 -1.337 -24.197 1.00 95.50 280 VAL A C 1
ATOM 2169 O O . VAL A 1 280 ? -3.226 -2.159 -23.915 1.00 95.50 280 VAL A O 1
ATOM 2172 N N . ASP A 1 281 ? -4.093 -0.676 -25.353 1.00 97.69 281 ASP A N 1
ATOM 2173 C CA . ASP A 1 281 ? -3.071 -0.906 -26.375 1.00 97.69 281 ASP A CA 1
ATOM 2174 C C . ASP A 1 281 ? -1.749 -0.257 -25.976 1.00 97.69 281 ASP A C 1
ATOM 2176 O O . ASP A 1 281 ? -0.692 -0.888 -26.092 1.00 97.69 281 ASP A O 1
ATOM 2180 N N . LEU A 1 282 ? -1.801 0.939 -25.385 1.00 97.88 282 LEU A N 1
ATOM 2181 C CA . LEU A 1 282 ? -0.644 1.558 -24.751 1.00 97.88 282 LEU A CA 1
ATOM 2182 C C . LEU A 1 282 ? -0.099 0.684 -23.618 1.00 97.88 282 LEU A C 1
ATOM 2184 O O . LEU A 1 282 ? 1.108 0.450 -23.569 1.00 9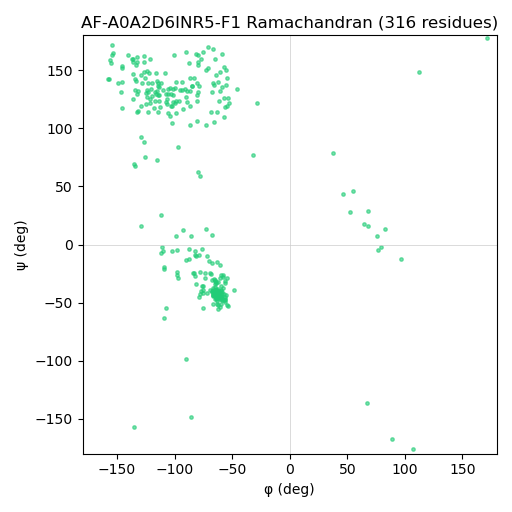7.88 282 LEU A O 1
ATOM 2188 N N . GLN A 1 283 ? -0.956 0.139 -22.745 1.00 96.94 283 GLN A N 1
ATOM 2189 C CA . GLN A 1 283 ? -0.515 -0.787 -21.692 1.00 96.94 283 GLN A CA 1
ATOM 2190 C C . GLN A 1 283 ? 0.266 -1.976 -22.274 1.00 96.94 283 GLN A C 1
ATOM 2192 O O . GLN A 1 283 ? 1.392 -2.245 -21.849 1.00 96.94 283 GLN A O 1
ATOM 2197 N N . LYS A 1 284 ? -0.295 -2.668 -23.275 1.00 95.56 284 LYS A N 1
ATOM 2198 C CA . LYS A 1 284 ? 0.357 -3.815 -23.934 1.00 95.56 284 LYS A CA 1
ATOM 2199 C C . LYS A 1 284 ? 1.664 -3.419 -24.617 1.00 95.56 284 LYS A C 1
ATOM 2201 O O . LYS A 1 284 ? 2.639 -4.169 -24.557 1.00 95.56 284 LYS A O 1
ATOM 2206 N N . SER A 1 285 ? 1.686 -2.251 -25.258 1.00 98.19 285 SER A N 1
ATOM 2207 C CA . SER A 1 285 ? 2.871 -1.705 -25.915 1.00 98.19 285 SER A CA 1
ATOM 2208 C C . SER A 1 285 ? 4.002 -1.482 -24.908 1.00 98.19 285 SER A C 1
ATOM 2210 O O . SER A 1 285 ? 5.076 -2.067 -25.061 1.00 98.19 285 SER A O 1
ATOM 2212 N N . LEU A 1 286 ? 3.736 -0.740 -23.827 1.00 98.38 286 LEU A N 1
ATOM 2213 C CA . LEU A 1 286 ? 4.705 -0.469 -22.761 1.00 98.38 286 LEU A CA 1
ATOM 2214 C C . LEU A 1 286 ? 5.204 -1.761 -22.104 1.00 98.38 286 LEU A C 1
ATOM 2216 O O . LEU A 1 286 ? 6.405 -1.930 -21.912 1.00 98.38 286 LEU A O 1
ATOM 2220 N N . ALA A 1 287 ? 4.298 -2.695 -21.802 1.00 96.50 287 ALA A N 1
ATOM 2221 C CA . ALA A 1 287 ? 4.631 -3.996 -21.226 1.00 96.50 287 ALA A CA 1
ATOM 2222 C C . ALA A 1 287 ? 5.629 -4.777 -22.096 1.00 96.50 287 ALA A C 1
ATOM 2224 O O . ALA A 1 287 ? 6.651 -5.266 -21.607 1.00 96.50 287 ALA A O 1
ATOM 2225 N N . ARG A 1 288 ? 5.344 -4.877 -23.400 1.00 97.62 288 ARG A N 1
ATOM 2226 C CA . ARG A 1 288 ? 6.172 -5.612 -24.361 1.00 97.62 288 ARG A CA 1
ATOM 2227 C C . ARG A 1 288 ? 7.534 -4.951 -24.553 1.00 97.62 288 ARG A C 1
ATOM 2229 O O . ARG A 1 288 ? 8.550 -5.632 -24.436 1.00 97.62 288 ARG A O 1
ATOM 2236 N N . HIS A 1 289 ? 7.563 -3.649 -24.838 1.00 98.12 289 HIS A N 1
ATOM 2237 C CA . HIS A 1 289 ? 8.814 -2.937 -25.101 1.00 98.12 289 HIS A CA 1
ATOM 2238 C C . HIS A 1 289 ? 9.669 -2.805 -23.841 1.00 98.12 289 HIS A C 1
ATOM 2240 O O . HIS A 1 289 ? 10.881 -2.987 -23.910 1.00 98.12 289 HIS A O 1
ATOM 2246 N N . GLY A 1 290 ? 9.053 -2.555 -22.683 1.00 97.00 290 GLY A N 1
ATOM 2247 C CA . GLY A 1 290 ? 9.742 -2.515 -21.398 1.00 97.00 290 GLY A CA 1
ATOM 2248 C C . GLY A 1 290 ? 10.433 -3.837 -21.080 1.00 97.00 290 GLY A C 1
ATOM 2249 O O . GLY A 1 290 ? 11.625 -3.847 -20.769 1.00 97.00 290 GLY A O 1
ATOM 2250 N N . ARG A 1 291 ? 9.721 -4.961 -21.236 1.00 95.94 291 ARG A N 1
ATOM 2251 C CA . ARG A 1 291 ? 10.288 -6.298 -21.024 1.00 95.94 291 ARG A CA 1
ATOM 2252 C C . ARG A 1 291 ? 11.410 -6.622 -22.001 1.00 95.94 291 ARG A C 1
ATOM 2254 O O . ARG A 1 291 ? 12.461 -7.074 -21.555 1.00 95.94 291 ARG A O 1
ATOM 2261 N N . ALA A 1 292 ? 11.198 -6.399 -23.299 1.00 94.88 292 ALA A N 1
ATOM 2262 C CA . ALA A 1 292 ? 12.220 -6.640 -24.317 1.00 94.88 292 ALA A CA 1
ATOM 2263 C C . ALA A 1 292 ? 13.497 -5.848 -24.009 1.00 94.88 292 ALA A C 1
ATOM 2265 O O . ALA A 1 292 ? 14.578 -6.424 -23.930 1.00 94.88 292 ALA A O 1
ATOM 2266 N N . HIS A 1 293 ? 13.350 -4.558 -23.691 1.00 94.69 293 HIS A N 1
ATOM 2267 C CA . HIS A 1 293 ? 14.465 -3.672 -23.368 1.00 94.69 293 HIS A CA 1
ATOM 2268 C C . HIS A 1 293 ? 15.324 -4.189 -22.214 1.00 94.69 293 HIS A C 1
ATOM 2270 O O . HIS A 1 293 ? 16.552 -4.181 -22.310 1.00 94.69 293 HIS A O 1
ATOM 2276 N N . VAL A 1 294 ? 14.703 -4.667 -21.128 1.00 91.69 294 VAL A N 1
ATOM 2277 C CA . VAL A 1 294 ? 15.478 -5.179 -19.990 1.00 91.69 294 VAL A CA 1
ATOM 2278 C C . VAL A 1 294 ? 16.076 -6.560 -20.217 1.00 91.69 294 VAL A C 1
ATOM 2280 O O . VAL A 1 294 ? 17.197 -6.801 -19.780 1.00 91.69 294 VAL A O 1
ATOM 2283 N N . VAL A 1 295 ? 15.371 -7.443 -20.926 1.00 87.81 295 VAL A N 1
ATOM 2284 C CA . VAL A 1 295 ? 15.865 -8.790 -21.252 1.00 87.81 295 VAL A CA 1
ATOM 2285 C C .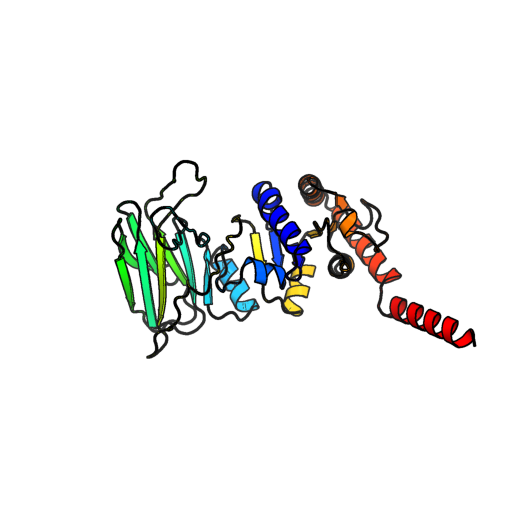 VAL A 1 295 ? 17.045 -8.722 -22.221 1.00 87.81 295 VAL A C 1
ATOM 2287 O O . VAL A 1 295 ? 18.024 -9.435 -22.041 1.00 87.81 295 VAL A O 1
ATOM 2290 N N . GLU A 1 296 ? 16.994 -7.849 -23.224 1.00 87.25 296 GLU A N 1
ATOM 2291 C CA . GLU A 1 296 ? 18.058 -7.735 -24.226 1.00 87.25 296 GLU A CA 1
ATOM 2292 C C . GLU A 1 296 ? 19.324 -7.085 -23.653 1.00 87.25 296 GLU A C 1
ATOM 2294 O O . GLU A 1 296 ? 20.440 -7.533 -23.923 1.00 87.25 296 GLU A O 1
ATOM 2299 N N . ARG A 1 297 ? 19.170 -6.029 -22.843 1.00 78.19 297 ARG A N 1
ATOM 2300 C CA . ARG A 1 297 ? 20.301 -5.190 -22.411 1.00 78.19 297 ARG A CA 1
ATOM 2301 C C . ARG A 1 297 ? 20.851 -5.522 -21.029 1.00 78.19 297 ARG A C 1
ATOM 2303 O O . ARG A 1 297 ? 22.021 -5.251 -20.772 1.00 78.19 297 ARG A O 1
ATOM 2310 N N . TYR A 1 298 ? 20.035 -6.086 -20.142 1.00 74.44 298 TYR A N 1
ATOM 2311 C CA . TYR A 1 298 ? 20.367 -6.204 -18.719 1.00 74.44 298 TYR A CA 1
ATOM 2312 C C . TYR A 1 298 ? 20.181 -7.623 -18.163 1.00 74.44 298 TYR A C 1
ATOM 2314 O O . TYR A 1 298 ? 20.178 -7.803 -16.944 1.00 74.44 298 TYR A O 1
ATOM 2322 N N . ASP A 1 299 ? 20.065 -8.641 -19.026 1.00 70.94 299 ASP A N 1
ATOM 2323 C CA . ASP A 1 299 ? 20.148 -10.036 -18.586 1.00 70.94 299 ASP A CA 1
ATOM 2324 C C . ASP A 1 299 ? 21.516 -10.324 -17.942 1.00 70.94 299 ASP A C 1
ATOM 2326 O O . ASP A 1 299 ? 22.550 -9.759 -18.318 1.00 70.94 299 ASP A O 1
ATOM 2330 N N . TRP A 1 300 ? 21.533 -11.232 -16.965 1.00 61.31 300 TRP A N 1
ATOM 2331 C CA . TRP A 1 300 ? 22.730 -11.594 -16.203 1.00 61.31 300 TRP A CA 1
ATOM 2332 C C . TRP A 1 300 ? 23.872 -12.057 -17.109 1.00 61.31 300 TRP A C 1
ATOM 2334 O O . TRP A 1 300 ? 25.041 -11.786 -16.828 1.00 61.31 300 TRP A O 1
ATOM 2344 N N . LYS A 1 301 ? 23.542 -12.711 -18.228 1.00 60.56 301 LYS A N 1
ATOM 2345 C CA . LYS A 1 301 ? 24.516 -13.109 -19.248 1.00 60.56 301 LYS A CA 1
ATOM 2346 C C . LYS A 1 301 ? 25.199 -11.901 -19.886 1.00 60.56 301 LYS A C 1
ATOM 2348 O O . LYS A 1 301 ? 26.422 -11.898 -19.995 1.00 60.56 301 LYS A O 1
ATOM 2353 N N . SER A 1 302 ? 24.436 -10.869 -20.239 1.00 60.50 302 SER A N 1
ATOM 2354 C CA . SER A 1 302 ? 24.949 -9.627 -20.828 1.00 60.50 302 SER A CA 1
ATOM 2355 C C . SER A 1 302 ? 25.811 -8.847 -19.832 1.00 60.50 302 SER A C 1
ATOM 2357 O O . SER A 1 302 ? 26.920 -8.432 -20.167 1.00 60.50 302 SER A O 1
ATOM 2359 N N . ALA A 1 303 ? 25.359 -8.723 -18.578 1.00 62.94 303 ALA A N 1
ATOM 2360 C CA . ALA A 1 303 ? 26.122 -8.062 -17.517 1.00 62.94 303 ALA A CA 1
ATOM 2361 C C . ALA A 1 303 ? 27.432 -8.804 -17.188 1.00 62.94 303 ALA A C 1
ATOM 2363 O O . ALA A 1 303 ? 28.488 -8.182 -17.053 1.00 62.94 303 ALA A O 1
ATOM 2364 N N . SER A 1 304 ? 27.383 -10.137 -17.116 1.00 61.62 304 SER A N 1
ATOM 2365 C CA . SER A 1 304 ? 28.562 -10.974 -16.866 1.00 61.62 304 SER A CA 1
ATOM 2366 C C . SER A 1 304 ? 29.556 -10.912 -18.026 1.00 61.62 304 SER A C 1
ATOM 2368 O O . SER A 1 304 ? 30.754 -10.787 -17.792 1.00 61.62 304 SER A O 1
ATOM 2370 N N . ALA A 1 305 ? 29.080 -10.937 -19.276 1.00 64.75 305 ALA A N 1
ATOM 2371 C CA . ALA A 1 305 ? 29.935 -10.818 -20.455 1.00 64.75 305 ALA A CA 1
ATOM 2372 C C . ALA A 1 305 ? 30.652 -9.458 -20.515 1.00 64.75 305 ALA A C 1
ATOM 2374 O O . ALA A 1 305 ? 31.852 -9.409 -20.782 1.00 64.75 305 ALA A O 1
ATOM 2375 N N . ALA A 1 306 ? 29.949 -8.363 -20.206 1.00 69.06 306 ALA A N 1
ATOM 2376 C CA . ALA A 1 306 ? 30.543 -7.028 -20.148 1.00 69.06 306 ALA A CA 1
ATOM 2377 C C . ALA A 1 306 ? 31.619 -6.916 -19.053 1.00 69.06 306 ALA A C 1
ATOM 2379 O O . ALA A 1 306 ? 32.693 -6.363 -19.296 1.00 69.06 306 ALA A O 1
ATOM 2380 N N . LEU A 1 307 ? 31.363 -7.482 -17.866 1.00 75.12 307 LEU A N 1
ATOM 2381 C CA . LEU A 1 307 ? 32.335 -7.514 -16.771 1.00 75.12 307 LEU A CA 1
ATOM 2382 C C . LEU A 1 307 ? 33.579 -8.331 -17.142 1.00 75.12 307 LEU A C 1
ATOM 2384 O O . LEU A 1 307 ? 34.697 -7.863 -16.936 1.00 75.12 307 LEU A O 1
ATOM 2388 N N . VAL A 1 308 ? 33.396 -9.516 -17.732 1.00 74.44 308 VAL A N 1
ATOM 2389 C CA . VAL A 1 308 ? 34.502 -10.358 -18.213 1.00 74.44 308 VAL A CA 1
ATOM 2390 C C . VAL A 1 308 ? 35.327 -9.620 -19.265 1.00 74.44 308 VAL A C 1
ATOM 2392 O O . VAL A 1 308 ? 36.551 -9.604 -19.161 1.00 74.44 308 VAL A O 1
ATOM 2395 N N . GLY A 1 309 ? 34.683 -8.951 -20.226 1.00 72.62 309 GLY A N 1
ATOM 2396 C CA . GLY A 1 309 ? 35.373 -8.155 -21.242 1.00 72.62 309 GLY A CA 1
ATOM 2397 C C . GLY A 1 309 ? 36.206 -7.015 -20.645 1.00 72.62 309 GLY A C 1
ATOM 2398 O O . GLY A 1 309 ? 37.351 -6.815 -21.043 1.00 72.62 309 GLY A O 1
ATOM 2399 N N . LEU A 1 310 ? 35.677 -6.309 -19.639 1.00 81.88 310 LEU A N 1
ATOM 2400 C CA . LEU A 1 310 ? 36.413 -5.282 -18.892 1.00 81.88 310 LEU A CA 1
ATOM 2401 C C . LEU A 1 310 ? 37.611 -5.865 -18.134 1.00 81.88 310 LEU A C 1
ATOM 2403 O O . LEU A 1 310 ? 38.711 -5.323 -18.220 1.00 81.88 310 LEU A O 1
ATOM 2407 N N . MET A 1 311 ? 37.420 -6.980 -17.427 1.00 77.38 311 MET A N 1
ATOM 2408 C CA . MET A 1 311 ? 38.501 -7.651 -16.700 1.00 77.38 311 MET A CA 1
ATOM 2409 C C . MET A 1 311 ? 39.599 -8.146 -17.648 1.00 77.38 311 MET A C 1
ATOM 2411 O O . MET A 1 311 ? 40.776 -7.981 -17.344 1.00 77.38 311 MET A O 1
ATOM 2415 N N . GLN A 1 312 ? 39.235 -8.684 -18.815 1.00 76.12 312 GLN A N 1
ATOM 2416 C CA . GLN A 1 312 ? 40.183 -9.092 -19.855 1.00 76.12 312 GLN A CA 1
ATOM 2417 C C . GLN A 1 312 ? 40.924 -7.894 -20.456 1.00 76.12 312 GLN A C 1
ATOM 2419 O O . GLN A 1 312 ? 42.138 -7.943 -20.617 1.00 76.12 312 GLN A O 1
ATOM 2424 N N . ALA A 1 313 ? 40.228 -6.791 -20.741 1.00 75.81 313 ALA A N 1
ATOM 2425 C CA . ALA A 1 313 ? 40.850 -5.574 -21.256 1.00 75.81 313 ALA A CA 1
ATOM 2426 C C . ALA A 1 313 ? 41.828 -4.934 -20.255 1.00 75.81 313 ALA A C 1
ATOM 2428 O O . ALA A 1 313 ? 42.820 -4.342 -20.670 1.00 75.81 313 ALA A O 1
ATOM 2429 N N . VAL A 1 314 ? 41.565 -5.053 -18.950 1.00 79.31 314 VAL A N 1
ATOM 2430 C CA . VAL A 1 314 ? 42.491 -4.624 -17.890 1.00 79.31 314 VAL A CA 1
ATOM 2431 C C . VAL A 1 314 ? 43.659 -5.604 -17.748 1.00 79.31 314 VAL A C 1
ATOM 2433 O O . VAL A 1 314 ? 44.798 -5.166 -17.630 1.00 79.31 314 VAL A O 1
ATOM 2436 N N . ALA A 1 315 ? 43.403 -6.913 -17.807 1.00 72.88 315 ALA A N 1
ATOM 2437 C CA . ALA A 1 315 ? 44.441 -7.941 -17.715 1.00 72.88 315 ALA A CA 1
ATOM 2438 C C . ALA A 1 315 ? 45.425 -7.907 -18.897 1.00 72.88 315 ALA A C 1
ATOM 2440 O O . ALA A 1 315 ? 46.610 -8.145 -18.703 1.00 72.88 315 ALA A O 1
ATOM 2441 N N . ASN A 1 316 ? 44.949 -7.552 -20.094 1.00 77.12 316 ASN A N 1
ATOM 2442 C CA . ASN A 1 316 ? 45.747 -7.467 -21.323 1.00 77.12 316 ASN A CA 1
ATOM 2443 C C . ASN A 1 316 ? 46.468 -6.113 -21.507 1.00 77.12 316 ASN A C 1
ATOM 2445 O O . ASN A 1 316 ? 47.001 -5.844 -22.581 1.00 77.12 316 ASN A O 1
ATOM 2449 N N . ARG A 1 317 ? 46.428 -5.225 -20.503 1.00 63.50 317 ARG A N 1
ATOM 2450 C CA . ARG A 1 317 ? 47.144 -3.934 -20.488 1.00 63.50 317 ARG A CA 1
ATOM 2451 C C . ARG A 1 317 ? 48.464 -3.970 -19.700 1.00 63.50 317 ARG A C 1
ATOM 2453 O O . ARG A 1 317 ? 49.074 -2.915 -19.537 1.00 63.50 317 ARG A O 1
ATOM 2460 N N . ASN A 1 318 ? 48.887 -5.151 -19.250 1.00 46.25 318 ASN A N 1
ATOM 2461 C CA . ASN A 1 318 ? 50.222 -5.443 -18.716 1.00 46.25 318 ASN A CA 1
ATOM 2462 C C . ASN A 1 318 ? 50.990 -6.331 -19.698 1.00 46.25 318 ASN A C 1
ATOM 2464 O O . ASN A 1 318 ? 52.237 -6.301 -19.636 1.00 46.25 318 ASN A O 1
#

Solvent-accessible surface area (backbone atoms only — not comparable to full-atom values): 16767 Å² total; per-residue (Å²): 57,35,72,33,56,70,44,72,40,46,49,54,28,50,48,46,43,44,70,51,46,39,67,74,32,75,92,46,77,42,39,36,24,25,40,28,24,24,65,57,40,52,29,59,41,46,66,39,38,63,60,70,58,42,49,56,52,32,66,77,57,72,54,50,65,35,44,23,22,28,62,50,50,51,38,80,49,96,98,44,77,79,40,27,43,19,30,34,51,29,35,38,37,43,49,52,62,34,35,26,36,39,39,28,34,27,22,92,52,82,34,46,36,40,33,21,50,75,82,44,79,76,48,74,46,80,36,23,72,57,78,41,80,45,79,45,82,45,72,84,36,71,50,46,39,36,38,42,37,39,81,49,73,43,69,54,94,96,47,94,58,61,30,31,40,34,49,84,43,38,31,49,24,40,84,96,43,66,50,85,61,49,53,58,77,37,38,46,74,65,58,67,76,86,48,90,36,43,44,73,39,41,71,62,47,73,68,56,48,52,50,48,50,71,66,47,76,42,34,51,36,62,28,84,60,73,91,72,79,61,63,62,54,56,56,37,20,58,54,38,23,27,31,40,24,13,64,64,40,47,62,97,62,87,69,47,70,80,43,32,28,42,64,37,52,89,83,46,54,60,61,51,53,53,50,47,77,75,29,69,64,60,36,53,45,16,10,51,42,16,19,49,55,40,56,74,66,62,29,69,69,50,51,49,52,52,51,51,52,51,54,48,59,57,63,73,73,114

Sequence (318 aa):
MFIGSLCEANLKAVDFILTDLAAAMPDFTFIIAGGIAGGVTGGEARVDHPISQTIQLAEDLGNKQMLGFGWYPLETWPNRQEVRWTRPEFGWLHRGELTGFSVSLLSFKPVRVDILVNGDIVKTVSVSSQRREIEIALPRISNPTITLKTNKTWKYRGDPREFGVNVSNLTGTSGANHLTDNLLSRLTSRGVRQNKNVLFISNLSNRQKTLLLQTANFALNPISLGSGSNVKMFEYLASGLPTITTSFGARGLDLTDGHQALIRDFPRFNEALRTLAGDVDLQKSLARHGRAHVVERYDWKSASAALVGLMQAVANRN

Nearest PDB structures (foldseek):
  4xsr-assembly1_B  TM=7.637E-01  e=8.037E-04  Nostoc sp. PCC 7120 = FACHB-418
  3u37-assembly2_H  TM=4.964E-01  e=9.614E-04  Butyrivibrio proteoclasticus B316
  2wao-assembly1_A  TM=3.317E-01  e=1.509E-04  Acetivibrio thermocellus
  2wab-assembly1_A  TM=2.980E-01  e=5.962E-04  Acetivibrio thermocellus
  6ncw-assembly1_A  TM=3.689E-01  e=7.571E-04  Eisenbergiella tayi

Mean predicted aligned error: 14.03 Å

pLDDT: mean 79.44, std 16.91, range [36.59, 98.5]